Protein AF-A0A327VDC0-F1 (afdb_monomer_lite)

Structure (mmCIF, N/CA/C/O backbone):
data_AF-A0A327VDC0-F1
#
_entry.id   AF-A0A327VDC0-F1
#
loop_
_atom_site.group_PDB
_atom_site.id
_atom_site.type_symbol
_atom_site.label_atom_id
_atom_site.label_alt_id
_atom_site.label_comp_id
_atom_site.label_asym_id
_atom_site.label_entity_id
_atom_site.label_seq_id
_atom_site.pdbx_PDB_ins_code
_atom_site.Cartn_x
_atom_site.Cartn_y
_atom_site.Cartn_z
_atom_site.occupancy
_atom_site.B_iso_or_equiv
_atom_site.auth_seq_id
_atom_site.auth_comp_id
_atom_site.auth_asym_id
_atom_site.auth_atom_id
_atom_site.pdbx_PDB_model_num
ATOM 1 N N . MET A 1 1 ? -23.557 -13.363 -8.596 1.00 33.06 1 MET A N 1
ATOM 2 C CA . MET A 1 1 ? -24.206 -12.136 -9.116 1.00 33.06 1 MET A CA 1
ATOM 3 C C . MET A 1 1 ? -23.979 -10.890 -8.241 1.00 33.06 1 MET A C 1
ATOM 5 O O . MET A 1 1 ? -24.290 -9.812 -8.713 1.00 33.06 1 MET A O 1
ATOM 9 N N . GLY A 1 2 ? -23.389 -10.986 -7.032 1.00 36.28 2 GLY A N 1
ATOM 10 C CA . GLY A 1 2 ? -23.250 -9.846 -6.101 1.00 36.28 2 GLY A CA 1
ATOM 11 C C . GLY A 1 2 ? -21.934 -9.040 -6.108 1.00 36.28 2 GLY A C 1
ATOM 12 O O . GLY A 1 2 ? -21.876 -8.024 -5.423 1.00 36.28 2 GLY A O 1
ATOM 13 N N . SER A 1 3 ? -20.879 -9.432 -6.840 1.00 48.41 3 SER A N 1
ATOM 14 C CA . SER A 1 3 ? -19.576 -8.734 -6.743 1.00 48.41 3 SER A CA 1
ATOM 15 C C . SER A 1 3 ? -19.471 -7.483 -7.623 1.00 48.41 3 SER A C 1
ATOM 17 O O . SER A 1 3 ? -18.919 -6.477 -7.190 1.00 48.41 3 SER A O 1
ATOM 19 N N . VAL A 1 4 ? -20.044 -7.499 -8.831 1.00 40.84 4 VAL A N 1
ATOM 20 C CA . VAL A 1 4 ? -19.919 -6.387 -9.795 1.00 40.84 4 VAL A CA 1
ATOM 21 C C . VAL A 1 4 ? -20.728 -5.162 -9.360 1.00 40.84 4 VAL A C 1
ATOM 23 O O . VAL A 1 4 ? -20.249 -4.035 -9.454 1.00 40.84 4 VAL A O 1
ATOM 26 N N . GLU A 1 5 ? -21.935 -5.373 -8.836 1.00 41.47 5 GLU A N 1
ATOM 27 C CA . GLU A 1 5 ? -22.820 -4.293 -8.386 1.00 41.47 5 GLU A CA 1
ATOM 28 C C . GLU A 1 5 ? -22.311 -3.653 -7.083 1.00 41.47 5 GLU A C 1
ATOM 30 O O . GLU A 1 5 ? -22.231 -2.429 -6.976 1.00 41.47 5 GLU A O 1
ATOM 35 N N . SER A 1 6 ? -21.832 -4.476 -6.140 1.00 47.09 6 SER A N 1
ATOM 36 C CA . SER A 1 6 ? -21.161 -4.013 -4.917 1.00 47.09 6 SER A CA 1
ATOM 37 C C . SER A 1 6 ? -19.884 -3.221 -5.230 1.00 47.09 6 SER A C 1
ATOM 39 O O . SER A 1 6 ? -19.633 -2.177 -4.625 1.00 47.09 6 SER A O 1
ATOM 41 N N . TYR A 1 7 ? -19.114 -3.652 -6.237 1.00 45.38 7 TYR A N 1
ATOM 42 C CA . TYR A 1 7 ? -17.925 -2.944 -6.710 1.00 45.38 7 TYR A CA 1
ATOM 43 C C . TYR A 1 7 ? -18.251 -1.600 -7.380 1.00 45.38 7 TYR A C 1
ATOM 45 O O . TYR A 1 7 ? -17.607 -0.590 -7.100 1.00 45.38 7 TYR A O 1
ATOM 53 N N . ALA A 1 8 ? -19.278 -1.548 -8.231 1.00 47.06 8 ALA A N 1
ATOM 54 C CA . ALA A 1 8 ? -19.700 -0.312 -8.888 1.00 47.06 8 ALA A CA 1
ATOM 55 C C . ALA A 1 8 ? -20.189 0.737 -7.873 1.00 47.06 8 ALA A C 1
ATOM 57 O O . ALA A 1 8 ? -19.797 1.903 -7.950 1.00 47.06 8 ALA A O 1
ATOM 58 N N . ILE A 1 9 ? -20.973 0.314 -6.873 1.00 53.66 9 ILE A N 1
ATOM 59 C CA . ILE A 1 9 ? -21.380 1.163 -5.742 1.00 53.66 9 ILE A CA 1
ATOM 60 C C . ILE A 1 9 ? -20.146 1.604 -4.953 1.00 53.66 9 ILE A C 1
ATOM 62 O O . ILE A 1 9 ? -20.007 2.778 -4.606 1.00 53.66 9 ILE A O 1
ATOM 66 N N . ALA A 1 10 ? -19.212 0.682 -4.713 1.00 52.28 10 ALA A N 1
ATOM 67 C CA . ALA A 1 10 ? -17.989 0.968 -3.990 1.00 52.28 10 ALA A CA 1
ATOM 68 C C . ALA A 1 10 ? -17.114 2.030 -4.662 1.00 52.28 10 ALA A C 1
ATOM 70 O O . ALA A 1 10 ? -16.568 2.891 -3.971 1.00 52.28 10 ALA A O 1
ATOM 71 N N . LEU A 1 11 ? -17.007 1.965 -5.986 1.00 55.12 11 LEU A N 1
ATOM 72 C CA . LEU A 1 11 ? -16.250 2.882 -6.824 1.00 55.12 11 LEU A CA 1
ATOM 73 C C . LEU A 1 11 ? -16.927 4.257 -6.922 1.00 55.12 11 LEU A C 1
ATOM 75 O O . LEU A 1 11 ? -16.256 5.287 -6.830 1.00 55.12 11 LEU A O 1
ATOM 79 N N . ALA A 1 12 ? -18.255 4.286 -7.075 1.00 57.03 12 ALA A N 1
ATOM 80 C CA . ALA A 1 12 ? -19.034 5.522 -7.105 1.00 57.03 12 ALA A CA 1
ATOM 81 C C . ALA A 1 12 ? -18.938 6.280 -5.770 1.00 57.03 12 ALA A C 1
ATOM 83 O O . ALA A 1 12 ? -18.672 7.483 -5.755 1.00 57.03 12 ALA A O 1
ATOM 84 N N . GLU A 1 13 ? -19.070 5.568 -4.651 1.00 57.00 13 GLU A N 1
ATOM 85 C CA . GLU A 1 13 ? -18.922 6.142 -3.314 1.00 57.00 13 GLU A CA 1
ATOM 86 C C . GLU A 1 13 ? -17.471 6.520 -3.003 1.00 57.00 13 GLU A C 1
ATOM 88 O O . GLU A 1 13 ? -17.241 7.566 -2.415 1.00 57.00 13 GLU A O 1
ATOM 93 N N . PHE A 1 14 ? -16.469 5.760 -3.456 1.00 59.25 14 PHE A N 1
ATOM 94 C CA . PHE A 1 14 ? -15.061 6.155 -3.324 1.00 59.25 14 PHE A CA 1
ATOM 95 C C . PHE A 1 14 ? -14.779 7.503 -4.001 1.00 59.25 14 PHE A C 1
ATOM 97 O O . PHE A 1 14 ? -14.221 8.411 -3.384 1.00 59.25 14 PHE A O 1
ATOM 104 N N . ARG A 1 15 ? -15.251 7.678 -5.243 1.00 61.34 15 ARG A N 1
ATOM 105 C CA . ARG A 1 15 ? -15.125 8.946 -5.979 1.00 61.34 15 ARG A CA 1
ATOM 106 C C . ARG A 1 15 ? -15.897 10.094 -5.332 1.00 61.34 15 ARG A C 1
ATOM 108 O O . ARG A 1 15 ? -15.548 11.248 -5.558 1.00 61.34 15 ARG A O 1
ATOM 115 N N . ARG A 1 16 ? -16.942 9.798 -4.558 1.00 56.59 16 ARG A N 1
ATOM 116 C CA . ARG A 1 16 ? -17.720 10.791 -3.813 1.00 56.59 16 ARG A CA 1
ATOM 117 C C . ARG A 1 16 ? -17.033 11.161 -2.499 1.00 56.59 16 ARG A C 1
ATOM 119 O O . ARG A 1 16 ? -16.804 12.333 -2.249 1.00 56.59 16 ARG A O 1
ATOM 126 N N . VAL A 1 17 ? -16.678 10.172 -1.688 1.00 51.09 17 VAL A N 1
ATOM 127 C CA . VAL A 1 17 ? -16.135 10.336 -0.336 1.00 51.09 17 VAL A CA 1
ATOM 128 C C . VAL A 1 17 ? -14.741 10.954 -0.366 1.00 51.09 17 VAL A C 1
ATOM 130 O O . VAL A 1 17 ? -14.503 11.918 0.350 1.00 51.09 17 VAL A O 1
ATOM 133 N N . VAL A 1 18 ? -13.843 10.480 -1.236 1.00 53.19 18 VAL A N 1
ATOM 134 C CA . VAL A 1 18 ? -12.470 11.010 -1.254 1.00 53.19 18 VAL A CA 1
ATOM 135 C C . VAL A 1 18 ? -12.392 12.396 -1.910 1.00 53.19 18 VAL A C 1
ATOM 137 O O . VAL A 1 18 ? -11.529 13.187 -1.559 1.00 53.19 18 VAL A O 1
ATOM 140 N N . ARG A 1 19 ? -13.328 12.741 -2.807 1.00 47.09 19 ARG A N 1
ATOM 141 C CA . ARG A 1 19 ? -13.336 14.030 -3.526 1.00 47.09 19 ARG A CA 1
ATOM 142 C C . ARG A 1 19 ? -14.011 15.178 -2.763 1.00 47.09 19 ARG A C 1
ATOM 144 O O . ARG A 1 19 ? -13.802 16.332 -3.124 1.00 47.09 19 ARG A O 1
ATOM 151 N N . LEU A 1 20 ? -14.842 14.890 -1.757 1.00 40.12 20 LEU A N 1
ATOM 152 C CA . LEU A 1 20 ? -15.647 15.903 -1.053 1.00 40.12 20 LEU A CA 1
ATOM 153 C C . LEU A 1 20 ? -14.886 16.694 0.021 1.00 40.12 20 LEU A C 1
ATOM 155 O O . LEU A 1 20 ? -15.432 17.660 0.551 1.00 40.12 20 LEU A O 1
ATOM 159 N N . ASP A 1 21 ? -13.640 16.339 0.323 1.00 43.03 21 ASP A N 1
ATOM 160 C CA . ASP A 1 21 ? -12.860 17.032 1.343 1.00 43.03 21 ASP A CA 1
ATOM 161 C C . ASP A 1 21 ? -12.052 18.191 0.737 1.00 43.03 21 ASP A C 1
ATOM 163 O O . ASP A 1 21 ? -10.862 18.099 0.426 1.00 43.03 21 ASP A O 1
ATOM 167 N N . SER A 1 22 ? -12.771 19.279 0.458 1.00 41.22 22 SER A N 1
ATOM 168 C CA . SER A 1 22 ? -12.257 20.523 -0.111 1.00 41.22 22 SER A CA 1
ATOM 169 C C . SER A 1 22 ? -12.302 21.657 0.917 1.00 41.22 22 SER A C 1
ATOM 171 O O . SER A 1 22 ? -13.002 22.655 0.719 1.00 41.22 22 SER A O 1
ATOM 173 N N . ARG A 1 23 ? -11.571 21.527 2.028 1.00 34.16 23 ARG A N 1
ATOM 174 C CA . ARG A 1 23 ? -11.297 22.656 2.934 1.00 34.16 23 ARG A CA 1
ATOM 175 C C . ARG A 1 23 ? -9.809 22.781 3.256 1.00 34.16 23 ARG A C 1
ATOM 177 O O . ARG A 1 23 ? -9.374 22.556 4.374 1.00 34.16 23 ARG A O 1
ATOM 184 N N . ALA A 1 24 ? -9.051 23.254 2.270 1.00 30.78 24 ALA A N 1
ATOM 185 C CA . ALA A 1 24 ? -7.891 24.097 2.551 1.00 30.78 24 ALA A CA 1
ATOM 186 C C . ALA A 1 24 ? -8.382 25.548 2.759 1.00 30.78 24 ALA A C 1
ATOM 188 O O . ALA A 1 24 ? -9.328 25.956 2.074 1.00 30.78 24 ALA A O 1
ATOM 189 N N . PRO A 1 25 ? -7.796 26.349 3.670 1.00 29.42 25 PRO A N 1
ATOM 190 C CA . PRO A 1 25 ? -8.168 27.752 3.807 1.00 29.42 25 PRO A CA 1
ATOM 191 C C . PRO A 1 25 ? -7.857 28.500 2.506 1.00 29.42 25 PRO A C 1
ATOM 193 O O . PRO A 1 25 ? -6.732 28.500 2.007 1.00 29.42 25 PRO A O 1
ATOM 196 N N . ALA A 1 26 ? -8.898 29.116 1.950 1.00 29.45 26 ALA A N 1
ATOM 197 C CA . ALA A 1 26 ? -8.830 29.931 0.753 1.00 29.45 26 ALA A CA 1
ATOM 198 C C . ALA A 1 26 ? -7.992 31.193 0.997 1.00 29.45 26 ALA A C 1
ATOM 200 O O . ALA A 1 26 ? -8.290 31.988 1.887 1.00 29.45 26 ALA A O 1
ATOM 201 N N . ILE A 1 27 ? -7.013 31.427 0.130 1.00 31.14 27 ILE A N 1
ATOM 202 C CA . ILE A 1 27 ? -6.588 32.779 -0.233 1.00 31.14 27 ILE A CA 1
ATOM 203 C C . ILE A 1 27 ? -7.444 33.112 -1.472 1.00 31.14 27 ILE A C 1
ATOM 205 O O . ILE A 1 27 ? -7.273 32.481 -2.511 1.00 31.14 27 ILE A O 1
ATOM 209 N N . GLY A 1 28 ? -8.481 33.948 -1.309 1.00 25.92 28 GLY A N 1
ATOM 210 C CA . GLY A 1 28 ? -9.583 34.143 -2.282 1.00 25.92 28 GLY A CA 1
ATOM 211 C C . GLY A 1 28 ? -9.254 35.006 -3.519 1.00 25.92 28 GLY A C 1
ATOM 212 O O . GLY A 1 28 ? -8.078 35.252 -3.772 1.00 25.92 28 GLY A O 1
ATOM 213 N N . PRO A 1 29 ? -10.254 35.555 -4.255 1.00 31.59 29 PRO A N 1
ATOM 214 C CA . PRO A 1 29 ? -11.677 35.218 -4.316 1.00 31.59 29 PRO A CA 1
ATOM 215 C C . PRO A 1 29 ? -12.140 34.656 -5.689 1.00 31.59 29 PRO A C 1
ATOM 217 O O . PRO A 1 29 ? -11.410 34.590 -6.672 1.00 31.59 29 PRO A O 1
ATOM 220 N N . VAL A 1 30 ? -13.405 34.235 -5.681 1.00 38.78 30 VAL A N 1
ATOM 221 C CA . VAL A 1 30 ? -14.219 33.472 -6.648 1.00 38.78 30 VAL A CA 1
ATOM 222 C C . VAL A 1 30 ? -14.585 34.241 -7.928 1.00 38.78 30 VAL A C 1
ATOM 224 O O . VAL A 1 30 ? -14.940 35.404 -7.815 1.00 38.78 30 VAL A O 1
ATOM 227 N N . TYR A 1 31 ? -14.662 33.554 -9.084 1.00 26.69 31 TYR A N 1
ATOM 228 C CA . TYR A 1 31 ? -15.733 33.703 -10.101 1.00 26.69 31 TYR A CA 1
ATOM 229 C C . TYR A 1 31 ? -15.807 32.468 -11.033 1.00 26.69 31 TYR A C 1
ATOM 231 O O . TYR A 1 31 ? -14.796 32.089 -11.616 1.00 26.69 31 TYR A O 1
ATOM 239 N N . GLY A 1 32 ? -17.008 31.889 -11.229 1.00 25.67 32 GLY A N 1
ATOM 240 C CA . GLY A 1 32 ? -17.343 31.128 -12.453 1.00 25.67 32 GLY A CA 1
ATOM 241 C C . GLY A 1 32 ? -17.995 29.736 -12.331 1.00 25.67 32 GLY A C 1
ATOM 242 O O . GLY A 1 32 ? -17.323 28.739 -12.544 1.00 25.67 32 GLY A O 1
ATOM 243 N N . SER A 1 33 ? -19.323 29.718 -12.137 1.00 27.19 33 SER A N 1
ATOM 244 C CA . SER A 1 33 ? -20.343 28.780 -12.677 1.00 27.19 33 SER A CA 1
ATOM 245 C C . SER A 1 33 ? -20.333 27.256 -12.371 1.00 27.19 33 SER A C 1
ATOM 247 O O . SER A 1 33 ? -19.290 26.613 -12.315 1.00 27.19 33 SER A O 1
ATOM 249 N N . PRO A 1 34 ? -21.528 26.626 -12.232 1.00 29.88 34 PRO A N 1
ATOM 250 C CA . PRO A 1 34 ? -21.673 25.229 -11.823 1.00 29.88 34 PRO A CA 1
ATOM 251 C C . PRO A 1 34 ? -21.373 24.266 -12.983 1.00 29.88 34 PRO A C 1
ATOM 253 O O . PRO A 1 34 ? -22.142 24.139 -13.938 1.00 29.88 34 PRO A O 1
ATOM 256 N N . GLY A 1 35 ? -20.245 23.563 -12.893 1.00 24.67 35 GLY A N 1
ATOM 257 C CA . GLY A 1 35 ? -19.883 22.488 -13.812 1.00 24.67 35 GLY A CA 1
ATOM 258 C C . GLY A 1 35 ? -20.730 21.237 -13.576 1.00 24.67 35 GLY A C 1
ATOM 259 O O . GLY A 1 35 ? -20.673 20.622 -12.515 1.00 24.67 35 GLY A O 1
ATOM 260 N N . ARG A 1 36 ? -21.520 20.872 -14.589 1.00 24.34 36 ARG A N 1
ATOM 261 C CA . ARG A 1 36 ? -22.317 19.643 -14.700 1.00 24.34 36 ARG A CA 1
ATOM 262 C C . ARG A 1 36 ? -21.545 18.391 -14.261 1.00 24.34 36 ARG A C 1
ATOM 264 O O . ARG A 1 36 ? -20.432 18.142 -14.718 1.00 24.34 36 ARG A O 1
ATOM 271 N N . VAL A 1 37 ? -22.202 17.550 -13.461 1.00 24.50 37 VAL A N 1
ATOM 272 C CA . VAL A 1 37 ? -21.778 16.172 -13.183 1.00 24.50 37 VAL A CA 1
ATOM 273 C C . VAL A 1 37 ? -22.015 15.336 -14.441 1.00 24.50 37 VAL A C 1
ATOM 275 O O . VAL A 1 37 ? -23.106 14.822 -14.670 1.00 24.50 37 VAL A O 1
ATOM 278 N N . THR A 1 38 ? -20.994 15.218 -15.287 1.00 24.19 38 THR A N 1
ATOM 279 C CA . THR A 1 38 ? -20.978 14.218 -16.357 1.00 24.19 38 THR A CA 1
ATOM 280 C C . THR A 1 38 ? -20.612 12.876 -15.733 1.00 24.19 38 THR A C 1
ATOM 282 O O . THR A 1 38 ? -19.449 12.618 -15.420 1.00 24.19 38 THR A O 1
ATOM 285 N N . ILE A 1 39 ? -21.612 12.016 -15.529 1.00 26.59 39 ILE A N 1
ATOM 286 C CA . ILE A 1 39 ? -21.389 10.601 -15.230 1.00 26.59 39 ILE A CA 1
ATOM 287 C C . ILE A 1 39 ? -20.830 9.975 -16.510 1.00 26.59 39 ILE A C 1
ATOM 289 O O . ILE A 1 39 ? -21.575 9.652 -17.433 1.00 26.59 39 ILE A O 1
ATOM 293 N N . LEU A 1 40 ? -19.505 9.838 -16.589 1.00 28.17 40 LEU A N 1
ATOM 294 C CA . LEU A 1 40 ? -18.872 8.991 -17.594 1.00 28.17 40 LEU A CA 1
ATOM 295 C C . LEU A 1 40 ? -19.142 7.533 -17.217 1.00 28.17 40 LEU A C 1
ATOM 297 O O . LEU A 1 40 ? -18.392 6.899 -16.475 1.00 28.17 40 LEU A O 1
ATOM 301 N N . CYS A 1 41 ? -20.269 7.034 -17.717 1.00 29.86 41 CYS A N 1
ATOM 302 C CA . CYS A 1 41 ? -20.495 5.619 -17.935 1.00 29.86 41 CYS A CA 1
ATOM 303 C C . CYS A 1 41 ? -19.449 5.123 -18.944 1.00 29.86 41 CYS A C 1
ATOM 305 O O . CYS A 1 41 ? -19.319 5.697 -20.024 1.00 29.86 41 CYS A O 1
ATOM 307 N N . GLY A 1 42 ? -18.720 4.062 -18.590 1.00 29.39 42 GLY A N 1
ATOM 308 C CA . GLY A 1 42 ? -17.917 3.292 -19.540 1.00 29.39 42 GLY A CA 1
ATOM 309 C C . GLY A 1 42 ? -16.404 3.368 -19.358 1.00 29.39 42 GLY A C 1
ATOM 310 O O . GLY A 1 42 ? -15.724 3.876 -20.234 1.00 29.39 42 GLY A O 1
ATOM 311 N N . VAL A 1 43 ? -15.882 2.792 -18.270 1.00 31.12 43 VAL A N 1
ATOM 312 C CA . VAL A 1 43 ? -14.761 1.833 -18.326 1.00 31.12 43 VAL A CA 1
ATOM 313 C C . VAL A 1 43 ? -14.968 0.882 -17.147 1.00 31.12 43 VAL A C 1
ATOM 315 O O . VAL A 1 43 ? -14.637 1.210 -16.011 1.00 31.12 43 VAL A O 1
ATOM 318 N N . THR A 1 44 ? -15.564 -0.285 -17.386 1.00 34.59 44 THR A N 1
ATOM 319 C CA . THR A 1 44 ? -15.478 -1.412 -16.449 1.00 34.59 44 THR A CA 1
ATOM 320 C C . THR A 1 44 ? -14.055 -1.950 -16.528 1.00 34.59 44 THR A C 1
ATOM 322 O O . THR A 1 44 ? -13.780 -2.916 -17.237 1.00 34.59 44 THR A O 1
ATOM 325 N N . GLY A 1 45 ? -13.123 -1.270 -15.864 1.00 37.25 45 GLY A N 1
ATOM 326 C CA . GLY A 1 45 ? -11.828 -1.849 -15.560 1.00 37.25 45 GLY A CA 1
ATOM 327 C C . GLY A 1 45 ? -12.088 -2.942 -14.542 1.00 37.25 45 GLY A C 1
ATOM 328 O O . GLY A 1 45 ? -12.195 -2.662 -13.355 1.00 37.25 45 GLY A O 1
ATOM 329 N N . SER A 1 46 ? -12.282 -4.179 -15.000 1.00 41.56 46 SER A N 1
ATOM 330 C CA . SER A 1 46 ? -12.140 -5.314 -14.097 1.00 41.56 46 SER A CA 1
ATOM 331 C C . SER A 1 46 ? -10.751 -5.177 -13.497 1.00 41.56 46 SER A C 1
ATOM 333 O O . SER A 1 46 ? -9.763 -5.256 -14.229 1.00 41.56 46 SER A O 1
ATOM 335 N N . ILE A 1 47 ? -10.672 -4.929 -12.192 1.00 53.12 47 ILE A N 1
ATOM 336 C CA . ILE A 1 47 ? -9.433 -5.134 -11.459 1.00 53.12 47 ILE A CA 1
ATOM 337 C C . ILE A 1 47 ? -8.934 -6.523 -11.859 1.00 53.12 47 ILE A C 1
ATOM 339 O O . ILE A 1 47 ? -9.679 -7.505 -11.787 1.00 53.12 47 ILE A O 1
ATOM 343 N N . ALA A 1 48 ? -7.706 -6.596 -12.357 1.00 62.78 48 ALA A N 1
ATOM 344 C CA . ALA A 1 48 ? -7.087 -7.880 -12.602 1.00 62.78 48 ALA A CA 1
ATOM 345 C C . ALA A 1 48 ? -7.004 -8.634 -11.268 1.00 62.78 48 ALA A C 1
ATOM 347 O O . ALA A 1 48 ? -6.577 -8.042 -10.269 1.00 62.78 48 ALA A O 1
ATOM 348 N N . PRO A 1 49 ? -7.410 -9.913 -11.216 1.00 79.00 49 PRO A N 1
ATOM 349 C CA . PRO A 1 49 ? -7.293 -10.701 -10.000 1.00 79.00 49 PRO A CA 1
ATOM 350 C C . PRO A 1 49 ? -5.864 -10.629 -9.456 1.00 79.00 49 PRO A C 1
ATOM 352 O O . PRO A 1 49 ? -4.904 -10.671 -10.225 1.00 79.00 49 PRO A O 1
ATOM 355 N N . LEU A 1 50 ? -5.694 -10.573 -8.134 1.00 87.69 50 LEU A N 1
ATOM 356 C CA . LEU A 1 50 ? -4.361 -10.489 -7.523 1.00 87.69 50 LEU A CA 1
ATOM 357 C C . LEU A 1 50 ? -3.453 -11.659 -7.943 1.00 87.69 50 LEU A C 1
ATOM 359 O O . LEU A 1 50 ? -2.241 -11.497 -8.069 1.00 87.69 50 LEU A O 1
ATOM 363 N N . ALA A 1 51 ? -4.049 -12.819 -8.236 1.00 88.06 51 ALA A N 1
ATOM 364 C CA . ALA A 1 51 ? -3.381 -13.956 -8.862 1.00 88.06 51 ALA A CA 1
ATOM 365 C C . ALA A 1 51 ? -2.689 -13.593 -10.190 1.00 88.06 51 ALA A C 1
ATOM 367 O O . ALA A 1 51 ? -1.539 -13.972 -10.391 1.00 88.06 51 ALA A O 1
ATOM 368 N N . GLN A 1 52 ? -3.329 -12.805 -11.058 1.00 89.06 52 GLN A N 1
ATOM 369 C CA . GLN A 1 52 ? -2.717 -12.338 -12.303 1.00 89.06 52 GLN A CA 1
ATOM 370 C C . GLN A 1 52 ? -1.529 -11.415 -12.022 1.00 89.06 52 GLN A C 1
ATOM 372 O O . GLN A 1 52 ? -0.471 -11.593 -12.621 1.00 89.06 52 GLN A O 1
ATOM 377 N N . CYS A 1 53 ? -1.659 -10.497 -11.059 1.00 91.69 53 CYS A N 1
ATOM 378 C CA . CYS A 1 53 ? -0.544 -9.653 -10.627 1.00 91.69 53 CYS A CA 1
ATOM 379 C C . CYS A 1 53 ? 0.656 -10.492 -10.159 1.00 91.69 53 CYS A C 1
ATOM 381 O O . CYS A 1 53 ? 1.800 -10.173 -10.480 1.00 91.69 53 CYS A O 1
ATOM 383 N N . ARG A 1 54 ? 0.403 -11.588 -9.429 1.00 92.69 54 ARG A N 1
ATOM 384 C CA . ARG A 1 54 ? 1.444 -12.532 -8.986 1.00 92.69 54 ARG A CA 1
ATOM 385 C C . ARG A 1 54 ? 2.102 -13.244 -10.159 1.00 92.69 54 ARG A C 1
ATOM 387 O O . ARG A 1 54 ? 3.327 -13.319 -10.187 1.00 92.69 54 ARG A O 1
ATOM 394 N N . THR A 1 55 ? 1.325 -13.707 -11.135 1.00 92.31 55 THR A N 1
ATOM 395 C CA . THR A 1 55 ? 1.867 -14.322 -12.354 1.00 92.31 55 THR A CA 1
ATOM 396 C C . THR A 1 55 ? 2.734 -13.338 -13.140 1.00 92.31 55 THR A C 1
ATOM 398 O O . THR A 1 55 ? 3.852 -13.682 -13.509 1.00 92.31 55 THR A O 1
ATOM 401 N N . SER A 1 56 ? 2.263 -12.106 -13.354 1.00 92.19 56 SER A N 1
ATOM 402 C CA . SER A 1 56 ? 2.993 -11.074 -14.102 1.00 92.19 56 SER A CA 1
ATOM 403 C C . SER A 1 56 ? 4.260 -10.595 -13.393 1.00 92.19 56 SER A C 1
ATOM 405 O O . SER A 1 56 ? 5.247 -10.269 -14.050 1.00 92.19 56 SER A O 1
ATOM 407 N N . LEU A 1 57 ? 4.241 -10.523 -12.062 1.00 92.88 57 LEU A N 1
ATOM 408 C CA . LEU A 1 57 ? 5.398 -10.122 -11.267 1.00 92.88 57 LEU A CA 1
ATOM 409 C C . LEU A 1 57 ? 6.423 -11.258 -11.107 1.00 92.88 57 LEU A C 1
ATOM 411 O O . LEU A 1 57 ? 7.622 -10.993 -11.044 1.00 92.88 57 LEU A O 1
ATOM 415 N N . GLY A 1 58 ? 5.957 -12.506 -11.035 1.00 93.19 58 GLY A N 1
ATOM 416 C CA . GLY A 1 58 ? 6.773 -13.692 -10.783 1.00 93.19 58 GLY A CA 1
ATOM 417 C C . GLY A 1 58 ? 6.990 -14.000 -9.295 1.00 93.19 58 GLY A C 1
ATOM 418 O O . GLY A 1 58 ? 6.646 -13.220 -8.396 1.00 93.19 58 GLY A O 1
ATOM 419 N N . HIS A 1 59 ? 7.577 -15.171 -9.035 1.00 91.00 59 HIS A N 1
ATOM 420 C CA . HIS A 1 59 ? 7.889 -15.641 -7.684 1.00 91.00 59 HIS A CA 1
ATOM 421 C C . HIS A 1 59 ? 9.153 -14.965 -7.122 1.00 91.00 59 HIS A C 1
ATOM 423 O O . HIS A 1 59 ? 10.115 -14.775 -7.867 1.00 91.00 59 HIS A O 1
ATOM 429 N N . PRO A 1 60 ? 9.180 -14.606 -5.825 1.00 91.81 60 PRO A N 1
ATOM 430 C CA . PRO A 1 60 ? 10.402 -14.174 -5.152 1.00 91.81 60 PRO A CA 1
ATOM 431 C C . PRO A 1 60 ? 11.392 -15.350 -4.959 1.00 91.81 60 PRO A C 1
ATOM 433 O O . PRO A 1 60 ? 10.940 -16.483 -4.784 1.00 91.81 60 PRO A O 1
ATOM 436 N N . PRO A 1 61 ? 12.719 -15.106 -4.946 1.00 93.88 61 PRO A N 1
ATOM 437 C CA . PRO A 1 61 ? 13.370 -13.827 -5.223 1.00 93.88 61 PRO A CA 1
ATOM 438 C C . PRO A 1 61 ? 13.316 -13.479 -6.718 1.00 93.88 61 PRO A C 1
ATOM 440 O O . PRO A 1 61 ? 13.614 -14.295 -7.588 1.00 93.88 61 PRO A O 1
ATOM 443 N N . ARG A 1 62 ? 12.939 -12.235 -7.022 1.00 93.81 62 ARG A N 1
ATOM 444 C CA . ARG A 1 62 ? 12.817 -11.733 -8.394 1.00 93.81 62 ARG A CA 1
ATOM 445 C C . ARG A 1 62 ? 14.085 -11.023 -8.832 1.00 93.81 62 ARG A C 1
ATOM 447 O O . ARG A 1 62 ? 14.695 -10.268 -8.075 1.00 93.81 62 ARG A O 1
ATOM 454 N N . HIS A 1 63 ? 14.427 -11.196 -10.101 1.00 91.25 63 HIS A N 1
ATOM 455 C CA . HIS A 1 63 ? 15.538 -10.503 -10.733 1.00 91.25 63 HIS A CA 1
ATOM 456 C C . HIS A 1 63 ? 15.004 -9.538 -11.785 1.00 91.25 63 HIS A C 1
ATOM 458 O O . HIS A 1 63 ? 14.202 -9.906 -12.638 1.00 91.25 63 HIS A O 1
ATOM 464 N N . PHE A 1 64 ? 15.471 -8.295 -11.726 1.00 90.50 64 PHE A N 1
ATOM 465 C CA . PHE A 1 64 ? 15.152 -7.266 -12.708 1.00 90.50 64 PHE A CA 1
ATOM 466 C C . PHE A 1 64 ? 16.423 -6.873 -13.439 1.00 90.50 64 PHE A C 1
ATOM 468 O O . PHE A 1 64 ? 17.504 -6.855 -12.840 1.00 90.50 64 PHE A O 1
ATOM 475 N N . SER A 1 65 ? 16.289 -6.543 -14.722 1.00 87.56 65 SER A N 1
ATOM 476 C CA . SER A 1 65 ? 17.412 -6.023 -15.492 1.00 87.56 65 SER A CA 1
ATOM 477 C C . SER A 1 65 ? 17.960 -4.749 -14.839 1.00 87.56 65 SER A C 1
ATOM 479 O O . SER A 1 65 ? 17.243 -4.023 -14.141 1.00 87.56 65 SER A O 1
ATOM 481 N N . TRP A 1 66 ? 19.238 -4.446 -15.078 1.00 82.69 66 TRP A N 1
ATOM 482 C CA . TRP A 1 66 ? 19.824 -3.183 -14.624 1.00 82.69 66 TRP A CA 1
ATOM 483 C C . TRP A 1 66 ? 18.992 -1.994 -15.127 1.00 82.69 66 TRP A C 1
ATOM 485 O O . TRP A 1 66 ? 18.640 -1.111 -14.352 1.00 82.69 66 TRP A O 1
ATOM 495 N N . PHE A 1 67 ? 18.559 -2.025 -16.392 1.00 83.69 67 PHE A N 1
ATOM 496 C CA . PHE A 1 67 ? 17.716 -0.971 -16.950 1.00 83.69 67 PHE A CA 1
ATOM 497 C C .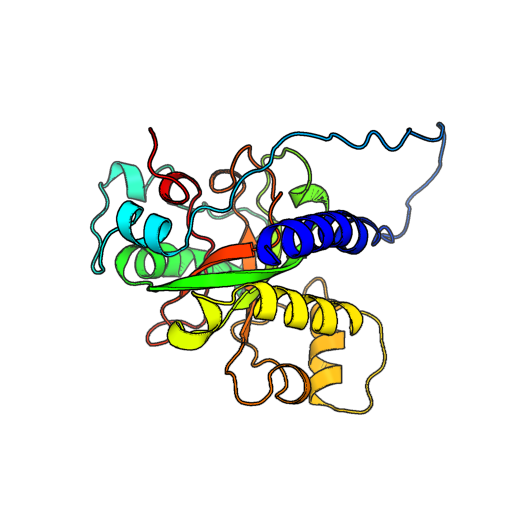 PHE A 1 67 ? 16.400 -0.810 -16.183 1.00 83.69 67 PHE A C 1
ATOM 499 O O . PHE A 1 67 ? 16.041 0.310 -15.832 1.00 83.69 67 PHE A O 1
ATOM 506 N N . ASP A 1 68 ? 15.703 -1.899 -15.851 1.00 85.19 68 ASP A N 1
ATOM 507 C CA . ASP A 1 68 ? 14.464 -1.843 -15.065 1.00 85.19 68 ASP A CA 1
ATOM 508 C C . ASP A 1 68 ? 14.668 -1.193 -13.695 1.00 85.19 68 ASP A C 1
ATOM 510 O O . ASP A 1 68 ? 13.878 -0.330 -13.301 1.00 85.19 68 ASP A O 1
ATOM 514 N N . ARG A 1 69 ? 15.749 -1.570 -12.999 1.00 78.25 69 ARG A N 1
ATOM 515 C CA . ARG A 1 69 ? 16.098 -1.064 -11.661 1.00 78.25 69 ARG A CA 1
ATOM 516 C C . ARG A 1 69 ? 16.420 0.427 -11.641 1.00 78.25 69 ARG A C 1
ATOM 518 O O . ARG A 1 69 ? 16.215 1.079 -10.624 1.00 78.25 69 ARG A O 1
ATOM 525 N N . PHE A 1 70 ? 16.917 0.981 -12.743 1.00 80.00 70 PHE A N 1
ATOM 526 C CA . PHE A 1 70 ? 17.279 2.399 -12.826 1.00 80.00 70 PHE A CA 1
ATOM 527 C C . PHE A 1 70 ? 16.274 3.255 -13.611 1.00 80.00 70 PHE A C 1
ATOM 529 O O . PHE A 1 70 ? 16.435 4.473 -13.654 1.00 80.00 70 PHE A O 1
ATOM 536 N N . SER A 1 71 ? 15.224 2.661 -14.190 1.00 86.12 71 SER A N 1
ATOM 537 C CA . SER A 1 71 ? 14.239 3.374 -15.016 1.00 86.12 71 SER A CA 1
ATOM 538 C C . SER A 1 71 ? 12.837 3.392 -14.396 1.00 86.12 71 SER A C 1
ATOM 540 O O . SER A 1 71 ? 12.550 4.173 -13.487 1.00 86.12 71 SER A O 1
ATOM 542 N N . TYR A 1 72 ? 11.931 2.570 -14.919 1.00 89.44 72 TYR A N 1
ATOM 543 C CA . TYR A 1 72 ? 10.515 2.595 -14.603 1.00 89.44 72 TYR A CA 1
ATOM 544 C C . TYR A 1 72 ? 10.230 2.129 -13.176 1.00 89.44 72 TYR A C 1
ATOM 546 O O . TYR A 1 72 ? 9.413 2.757 -12.507 1.00 89.44 72 TYR A O 1
ATOM 554 N N . LEU A 1 73 ? 10.880 1.058 -12.701 1.00 91.38 73 LEU A N 1
ATOM 555 C CA . LEU A 1 73 ? 10.576 0.477 -11.386 1.00 91.38 73 LEU A CA 1
ATOM 556 C C . LEU A 1 73 ? 10.956 1.389 -10.228 1.00 91.38 73 LEU A C 1
ATOM 558 O O . LEU A 1 73 ? 10.315 1.338 -9.183 1.00 91.38 73 LEU A O 1
ATOM 562 N N . ARG A 1 74 ? 11.963 2.238 -10.427 1.00 89.62 74 ARG A N 1
ATOM 563 C CA . ARG A 1 74 ? 12.474 3.097 -9.374 1.00 89.62 74 ARG A CA 1
ATOM 564 C C . ARG A 1 74 ? 11.582 4.312 -9.169 1.00 89.62 74 ARG A C 1
ATOM 566 O O . ARG A 1 74 ? 11.372 5.116 -10.085 1.00 89.62 74 ARG A O 1
ATOM 573 N N . ILE A 1 75 ? 11.121 4.484 -7.938 1.00 90.19 75 ILE A N 1
ATOM 574 C CA . ILE A 1 75 ? 10.553 5.742 -7.466 1.00 90.19 75 ILE A CA 1
ATOM 575 C C . ILE A 1 75 ? 11.739 6.673 -7.168 1.00 90.19 75 ILE A C 1
ATOM 577 O O . ILE A 1 75 ? 12.592 6.337 -6.335 1.00 90.19 75 ILE A O 1
ATOM 581 N N . PRO A 1 76 ? 11.874 7.807 -7.879 1.00 84.06 76 PRO A N 1
ATOM 582 C CA . PRO A 1 76 ? 12.967 8.734 -7.632 1.00 84.06 76 PRO A CA 1
ATOM 583 C C . PRO A 1 76 ? 12.767 9.431 -6.286 1.00 84.06 76 PRO A C 1
ATOM 585 O O . PRO A 1 76 ? 11.640 9.641 -5.840 1.00 84.06 76 PRO A O 1
ATOM 588 N N . ARG A 1 77 ? 13.866 9.879 -5.674 1.00 78.69 77 ARG A N 1
ATOM 589 C CA . ARG A 1 77 ? 13.784 10.825 -4.559 1.00 78.69 77 ARG A CA 1
ATOM 590 C C . ARG A 1 77 ? 13.177 12.132 -5.064 1.00 78.69 77 ARG A C 1
ATOM 592 O O . ARG A 1 77 ? 13.798 12.857 -5.836 1.00 78.69 77 ARG A O 1
ATOM 599 N N . SER A 1 78 ? 11.945 12.412 -4.656 1.00 67.44 78 SER A N 1
ATOM 600 C CA . SER A 1 78 ? 11.293 13.697 -4.878 1.00 67.44 78 SER A CA 1
ATOM 601 C C . SER A 1 78 ? 11.701 14.686 -3.792 1.00 67.44 78 SER A C 1
ATOM 603 O O . SER A 1 78 ? 11.758 14.318 -2.624 1.00 67.44 78 SER A O 1
ATOM 605 N N . GLY A 1 79 ? 11.902 15.956 -4.151 1.00 61.59 79 GLY A N 1
ATOM 606 C CA . GLY A 1 79 ? 12.340 16.995 -3.206 1.00 61.59 79 GLY A CA 1
ATOM 607 C C . GLY A 1 79 ? 11.390 17.283 -2.031 1.00 61.59 79 GLY A C 1
ATOM 608 O O . GLY A 1 79 ? 11.791 17.984 -1.115 1.00 61.59 79 GLY A O 1
ATOM 609 N N . TRP A 1 80 ? 10.158 16.752 -2.038 1.00 65.19 80 TRP A N 1
ATOM 610 C CA . TRP A 1 80 ? 9.193 16.878 -0.934 1.00 65.19 80 TRP A CA 1
ATOM 611 C C . TRP A 1 80 ? 9.245 15.727 0.082 1.00 65.19 80 TRP A C 1
ATOM 613 O O . TRP A 1 80 ? 8.660 15.854 1.152 1.00 65.19 80 TRP A O 1
ATOM 623 N N . ALA A 1 81 ? 9.917 14.614 -0.234 1.00 60.00 81 ALA A N 1
ATOM 624 C CA . ALA A 1 81 ? 10.179 13.550 0.732 1.00 60.00 81 ALA A CA 1
ATOM 625 C C . ALA A 1 81 ? 11.400 13.987 1.551 1.00 60.00 81 ALA A C 1
ATOM 627 O O . ALA A 1 81 ? 12.544 13.695 1.195 1.00 60.00 81 ALA A O 1
ATOM 628 N N . TRP A 1 82 ? 11.146 14.819 2.560 1.0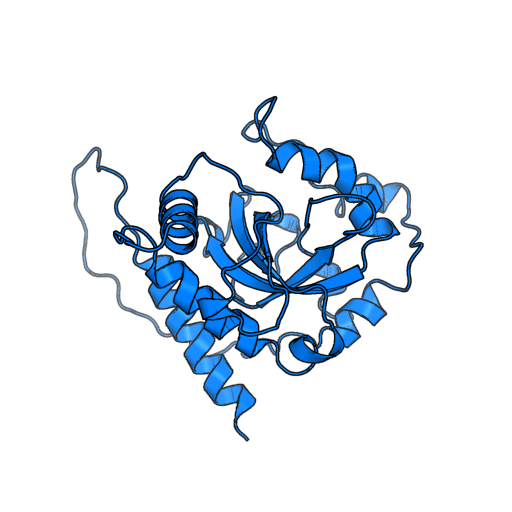0 55.53 82 TRP A N 1
ATOM 629 C CA . TRP A 1 82 ? 12.171 15.474 3.367 1.00 55.53 82 TRP A CA 1
ATOM 630 C C . TRP A 1 82 ? 13.096 14.465 4.059 1.00 55.53 82 TRP A C 1
ATOM 632 O O . TRP A 1 82 ? 12.721 13.322 4.329 1.00 55.53 82 TRP A O 1
ATOM 642 N N . LEU A 1 83 ? 14.311 14.912 4.389 1.00 53.81 83 LEU A N 1
ATOM 643 C CA . LEU A 1 83 ? 15.215 14.185 5.281 1.00 53.81 83 LEU A CA 1
ATOM 644 C C . LEU A 1 83 ? 14.482 13.916 6.611 1.00 53.81 83 LEU A C 1
ATOM 646 O O . LEU A 1 83 ? 14.133 14.859 7.314 1.00 53.81 83 LEU A O 1
ATOM 650 N N . GLY A 1 84 ? 14.232 12.645 6.934 1.00 63.72 84 GLY A N 1
ATOM 651 C CA . GLY A 1 84 ? 13.540 12.232 8.162 1.00 63.72 84 GLY A CA 1
ATOM 652 C C . GLY A 1 84 ? 12.050 11.891 8.017 1.00 63.72 84 GLY A C 1
ATOM 653 O O . GLY A 1 84 ? 11.472 11.406 8.984 1.00 63.72 84 GLY A O 1
ATOM 654 N N . ASP A 1 85 ? 11.430 12.074 6.842 1.00 80.25 85 ASP A N 1
ATOM 655 C CA . ASP A 1 85 ? 10.062 11.589 6.587 1.00 80.25 85 ASP A CA 1
ATOM 656 C C . ASP A 1 85 ? 10.064 10.045 6.482 1.00 80.25 85 ASP A C 1
ATOM 658 O O . ASP A 1 85 ? 10.818 9.502 5.663 1.00 80.25 85 ASP A O 1
ATOM 662 N N . PRO A 1 86 ? 9.231 9.312 7.254 1.00 84.56 86 PRO A N 1
ATOM 663 C CA . PRO A 1 86 ? 9.101 7.858 7.139 1.00 84.56 86 PRO A CA 1
ATOM 664 C C . PRO A 1 86 ? 8.831 7.355 5.713 1.00 84.56 86 PRO A C 1
ATOM 666 O O . PRO A 1 86 ? 9.295 6.274 5.354 1.00 84.56 86 PRO A O 1
ATOM 669 N N . LEU A 1 87 ? 8.159 8.136 4.856 1.00 86.94 87 LEU A N 1
ATOM 670 C CA . LEU A 1 87 ? 7.956 7.794 3.441 1.00 86.94 87 LEU A CA 1
ATOM 671 C C . LEU A 1 87 ? 9.276 7.659 2.671 1.00 86.94 87 LEU A C 1
ATOM 673 O O . LEU A 1 87 ? 9.359 6.890 1.714 1.00 86.94 87 LEU A O 1
ATOM 677 N N . GLY A 1 88 ? 10.326 8.368 3.092 1.00 87.94 88 GLY A N 1
ATOM 678 C CA . GLY A 1 88 ? 11.661 8.258 2.512 1.00 87.94 88 GLY A CA 1
ATOM 679 C C . GLY A 1 88 ? 12.257 6.856 2.646 1.00 87.94 88 GLY A C 1
ATOM 680 O O . GLY A 1 88 ? 12.971 6.423 1.741 1.00 87.94 88 GLY A O 1
ATOM 681 N N . GLN A 1 89 ? 11.904 6.112 3.703 1.00 90.62 89 GLN A N 1
ATOM 682 C CA . GLN A 1 89 ? 12.366 4.733 3.899 1.00 90.62 89 GLN A CA 1
ATOM 683 C C . GLN A 1 89 ? 11.809 3.787 2.830 1.00 90.62 89 GLN A C 1
ATOM 685 O O . GLN A 1 89 ? 12.497 2.846 2.440 1.00 90.62 89 GLN A O 1
ATOM 690 N N . ILE A 1 90 ? 10.619 4.062 2.273 1.00 92.56 90 ILE A N 1
ATOM 691 C CA . ILE A 1 90 ? 10.066 3.297 1.139 1.00 92.56 90 ILE A CA 1
ATOM 692 C C . ILE A 1 90 ? 11.042 3.337 -0.041 1.00 92.56 90 ILE A C 1
ATOM 694 O O . ILE A 1 90 ? 11.261 2.323 -0.696 1.00 92.56 90 ILE A O 1
ATOM 698 N N . LEU A 1 91 ? 11.679 4.485 -0.288 1.00 91.75 91 LEU A N 1
ATOM 699 C CA . LEU A 1 91 ? 12.635 4.645 -1.384 1.00 91.75 91 LEU A CA 1
ATOM 700 C C . LEU A 1 91 ? 13.939 3.874 -1.152 1.00 91.75 91 LEU A C 1
ATOM 702 O O . LEU A 1 91 ? 14.625 3.550 -2.120 1.00 91.75 91 LEU A O 1
ATOM 706 N N . GLU A 1 92 ? 14.287 3.598 0.102 1.00 91.75 92 GLU A N 1
ATOM 707 C CA . GLU A 1 92 ? 15.488 2.848 0.483 1.00 91.75 92 GLU A CA 1
ATOM 708 C C . GLU A 1 92 ? 15.259 1.340 0.388 1.00 91.75 92 GLU A C 1
ATOM 710 O O . GLU A 1 92 ? 16.151 0.612 -0.038 1.00 91.75 92 GLU A O 1
ATOM 715 N N . VAL A 1 93 ? 14.044 0.878 0.704 1.00 94.38 93 VAL A N 1
ATOM 716 C CA . VAL A 1 93 ? 13.683 -0.549 0.682 1.00 94.38 93 VAL A CA 1
ATOM 717 C C . VAL A 1 93 ? 12.879 -0.968 -0.554 1.00 94.38 93 VAL A C 1
ATOM 719 O O . VAL A 1 93 ? 12.448 -2.115 -0.639 1.00 94.38 93 VAL A O 1
ATOM 722 N N . GLN A 1 94 ? 12.668 -0.080 -1.532 1.00 94.69 94 GLN A N 1
ATOM 723 C CA . GLN A 1 94 ? 11.889 -0.398 -2.739 1.00 94.69 94 GLN A CA 1
ATOM 724 C C . GLN A 1 94 ? 12.456 -1.598 -3.507 1.00 94.69 94 GLN A C 1
ATOM 726 O O . GLN A 1 94 ? 11.686 -2.414 -4.008 1.00 94.69 94 GLN A O 1
ATOM 731 N N . ASP A 1 95 ? 13.785 -1.741 -3.552 1.00 94.50 95 ASP A N 1
ATOM 732 C CA . ASP A 1 95 ? 14.433 -2.872 -4.216 1.00 94.50 95 ASP A CA 1
ATOM 733 C C . ASP A 1 95 ? 14.097 -4.180 -3.496 1.00 94.50 95 ASP A C 1
ATOM 735 O O . ASP A 1 95 ? 13.656 -5.118 -4.150 1.00 94.50 95 ASP A O 1
ATOM 739 N N . LEU A 1 96 ? 14.184 -4.208 -2.162 1.00 96.31 96 LEU A N 1
ATOM 740 C CA . LEU A 1 96 ? 13.769 -5.344 -1.332 1.00 96.31 96 LEU A CA 1
ATOM 741 C C . LEU A 1 96 ? 12.288 -5.699 -1.558 1.00 96.31 96 LEU A C 1
ATOM 743 O O . LEU A 1 96 ? 11.945 -6.858 -1.780 1.00 96.31 96 LEU A O 1
ATOM 747 N N . LEU A 1 97 ? 11.392 -4.707 -1.545 1.00 97.06 97 LEU A N 1
ATOM 748 C CA . LEU A 1 97 ? 9.959 -4.932 -1.778 1.00 97.06 97 LEU A CA 1
ATOM 749 C C . LEU A 1 97 ? 9.696 -5.493 -3.183 1.00 97.06 97 LEU A C 1
ATOM 751 O O . LEU A 1 97 ? 8.865 -6.386 -3.355 1.00 97.06 97 LEU A O 1
ATOM 755 N N . LEU A 1 98 ? 10.424 -5.014 -4.192 1.00 96.00 98 LEU A N 1
ATOM 756 C CA . LEU A 1 98 ? 10.332 -5.521 -5.556 1.00 96.00 98 LEU A CA 1
ATOM 757 C C . LEU A 1 98 ? 10.914 -6.924 -5.690 1.00 96.00 98 LEU A C 1
ATOM 759 O O . LEU A 1 98 ? 10.327 -7.725 -6.408 1.00 96.00 98 LEU A O 1
ATOM 763 N N . THR A 1 99 ? 12.024 -7.260 -5.040 1.00 95.94 99 THR A N 1
ATOM 764 C CA . THR A 1 99 ? 12.679 -8.567 -5.201 1.00 95.94 99 THR A CA 1
ATOM 765 C C . THR A 1 99 ? 12.023 -9.655 -4.360 1.00 95.94 99 THR A C 1
ATOM 767 O O . THR A 1 99 ? 11.820 -10.761 -4.855 1.00 95.94 99 THR A O 1
ATOM 770 N N . GLU A 1 100 ? 11.643 -9.337 -3.127 1.00 96.94 100 GLU A N 1
ATOM 771 C CA . GLU A 1 100 ? 11.252 -10.320 -2.106 1.00 96.94 100 GLU A CA 1
ATOM 772 C C . GLU A 1 100 ? 9.813 -10.142 -1.615 1.00 96.94 100 GLU A C 1
ATOM 774 O O . GLU A 1 100 ? 9.219 -11.083 -1.094 1.00 96.94 100 GLU A O 1
ATOM 779 N N . GLY A 1 101 ? 9.217 -8.964 -1.815 1.00 96.94 101 GLY A N 1
ATOM 780 C CA . GLY A 1 101 ? 7.892 -8.656 -1.286 1.00 96.94 101 GLY A CA 1
ATOM 781 C C . GLY A 1 101 ? 6.791 -9.592 -1.790 1.00 96.94 101 GLY A C 1
ATOM 782 O O . GLY A 1 101 ? 6.713 -9.940 -2.975 1.00 96.94 101 GLY A O 1
ATOM 783 N N . ARG A 1 102 ? 5.879 -9.963 -0.894 1.00 95.81 102 ARG A N 1
ATOM 784 C CA . ARG A 1 102 ? 4.656 -10.684 -1.251 1.00 95.81 102 ARG A CA 1
ATOM 785 C C . ARG A 1 102 ? 3.545 -9.714 -1.642 1.00 95.81 102 ARG A C 1
ATOM 787 O O . ARG A 1 102 ? 3.464 -8.604 -1.118 1.00 95.81 102 ARG A O 1
ATOM 794 N N . LEU A 1 103 ? 2.702 -10.153 -2.576 1.00 96.44 103 LEU A N 1
ATOM 795 C CA . LEU A 1 103 ? 1.557 -9.388 -3.062 1.00 96.44 103 LEU A CA 1
ATOM 796 C C . LEU A 1 103 ? 0.325 -9.623 -2.197 1.00 96.44 103 LEU A C 1
ATOM 798 O O . LEU A 1 103 ? -0.099 -10.770 -2.029 1.00 96.44 103 LEU A O 1
ATOM 802 N N . VAL A 1 104 ? -0.268 -8.525 -1.740 1.00 96.94 104 VAL A N 1
ATOM 803 C CA . VAL A 1 104 ? -1.533 -8.485 -1.001 1.00 96.94 104 VAL A CA 1
ATOM 804 C C . VAL A 1 104 ? -2.467 -7.445 -1.612 1.00 96.94 104 VAL A C 1
ATOM 806 O O . VAL A 1 104 ? -2.022 -6.528 -2.313 1.00 96.94 104 VAL A O 1
ATOM 809 N N . TRP A 1 105 ? -3.761 -7.562 -1.327 1.00 96.06 105 TRP A N 1
ATOM 810 C CA . TRP A 1 105 ? -4.692 -6.471 -1.579 1.00 96.06 105 TRP A CA 1
ATOM 811 C C . TRP A 1 105 ? -4.485 -5.334 -0.584 1.00 96.06 105 TRP A C 1
ATOM 813 O O . TRP A 1 105 ? -4.291 -5.551 0.613 1.00 96.06 105 TRP A O 1
ATOM 823 N N . GLY A 1 106 ? -4.578 -4.112 -1.096 1.00 96.75 106 GLY A N 1
ATOM 824 C CA . GLY A 1 106 ? -4.722 -2.904 -0.309 1.00 96.75 106 GLY A CA 1
ATOM 825 C C . GLY A 1 106 ? -5.989 -2.145 -0.668 1.00 96.75 106 GLY A C 1
ATOM 826 O O . GLY A 1 106 ? -6.397 -2.137 -1.827 1.00 96.75 106 GLY A O 1
ATOM 827 N N . ALA A 1 107 ? -6.582 -1.472 0.313 1.00 96.44 107 ALA A N 1
ATOM 828 C CA . ALA A 1 107 ? -7.671 -0.525 0.111 1.00 96.44 107 ALA A CA 1
ATOM 829 C C . ALA A 1 107 ? -7.216 0.893 0.460 1.00 96.44 107 ALA A C 1
ATOM 831 O O . ALA A 1 107 ? -6.665 1.130 1.534 1.00 96.44 107 ALA A O 1
ATOM 832 N N . VAL A 1 108 ? -7.471 1.844 -0.434 1.00 95.12 108 VAL A N 1
ATOM 833 C CA . VAL A 1 108 ? -7.207 3.266 -0.201 1.00 95.12 108 VAL A CA 1
ATOM 834 C C . VAL A 1 108 ? -8.199 3.798 0.832 1.00 95.12 108 VAL A C 1
ATOM 836 O O . VAL A 1 108 ? -9.411 3.744 0.623 1.00 95.12 108 VAL A O 1
ATOM 839 N N . VAL A 1 109 ? -7.679 4.327 1.940 1.00 92.81 109 VAL A N 1
ATOM 840 C CA . VAL A 1 109 ? -8.467 4.995 2.986 1.00 92.81 109 VAL A CA 1
ATOM 841 C C . VAL A 1 109 ? -8.611 6.475 2.651 1.00 92.81 109 VAL A C 1
ATOM 843 O O . VAL A 1 109 ? -9.717 7.006 2.631 1.00 92.81 109 VAL A O 1
ATOM 846 N N . GLN A 1 110 ? -7.488 7.128 2.351 1.00 89.38 110 GLN A N 1
ATOM 847 C CA . GLN A 1 110 ? -7.416 8.541 1.994 1.00 89.38 110 GLN A CA 1
ATOM 848 C C . GLN A 1 110 ? -6.257 8.755 1.027 1.00 89.38 110 GLN A C 1
ATOM 850 O O . GLN A 1 110 ? -5.208 8.127 1.138 1.00 89.38 110 GLN A O 1
ATOM 855 N N . ALA A 1 111 ? -6.428 9.666 0.081 1.00 89.62 111 ALA A N 1
ATOM 856 C CA . ALA A 1 111 ? -5.392 10.024 -0.872 1.00 89.62 111 ALA A CA 1
ATOM 857 C C . ALA A 1 111 ? -5.463 11.521 -1.157 1.00 89.62 111 ALA A C 1
ATOM 859 O O . ALA A 1 111 ? -6.529 12.127 -1.063 1.00 89.62 111 ALA A O 1
ATOM 860 N N . ASN A 1 112 ? -4.329 12.122 -1.514 1.00 86.19 112 ASN A N 1
ATOM 861 C CA . ASN A 1 112 ? -4.316 13.512 -1.953 1.00 86.19 112 ASN A CA 1
ATOM 862 C C . ASN A 1 112 ? -5.214 13.697 -3.193 1.00 86.19 112 ASN A C 1
ATOM 864 O O . ASN A 1 112 ? -5.100 12.922 -4.142 1.00 86.19 112 ASN A O 1
ATOM 868 N N . ASN A 1 113 ? -6.046 14.744 -3.215 1.00 83.69 113 ASN A N 1
ATOM 869 C CA . ASN A 1 113 ? -7.028 14.981 -4.282 1.00 83.69 113 ASN A CA 1
ATOM 870 C C . ASN A 1 113 ? -6.425 15.031 -5.689 1.00 83.69 113 ASN A C 1
ATOM 872 O O . ASN A 1 113 ? -7.061 14.601 -6.651 1.00 83.69 113 ASN A O 1
ATOM 876 N N . GLU A 1 114 ? -5.178 15.491 -5.822 1.00 87.50 114 GLU A N 1
ATOM 877 C CA . GLU A 1 114 ? -4.516 15.513 -7.120 1.00 87.50 114 GLU A CA 1
ATOM 878 C C . GLU A 1 114 ? -4.411 14.102 -7.716 1.00 87.50 114 GLU A C 1
ATOM 880 O O . GLU A 1 114 ? -4.418 13.972 -8.940 1.00 87.50 114 GLU A O 1
ATOM 885 N N . LEU A 1 115 ? -4.321 13.038 -6.899 1.00 89.06 115 LEU A N 1
ATOM 886 C CA . LEU A 1 115 ? -4.190 11.644 -7.355 1.00 89.06 115 LEU A CA 1
ATOM 887 C C . LEU A 1 115 ? -5.354 11.179 -8.243 1.00 89.06 115 LEU A C 1
ATOM 889 O O . LEU A 1 115 ? -5.142 10.303 -9.083 1.00 89.06 115 LEU A O 1
ATOM 893 N N . PHE A 1 116 ? -6.528 11.803 -8.130 1.00 89.44 116 PHE A N 1
ATOM 894 C CA . PHE A 1 116 ? -7.735 11.470 -8.903 1.00 89.44 116 PHE A CA 1
ATOM 895 C C . PHE A 1 116 ? -7.813 12.147 -10.269 1.00 89.44 116 PHE A C 1
ATOM 897 O O . PHE A 1 116 ? -8.737 11.896 -11.041 1.00 89.44 116 PHE A O 1
ATOM 904 N N . GLU A 1 117 ? -6.830 12.978 -10.595 1.00 89.62 117 GLU A N 1
ATOM 905 C CA . GLU A 1 117 ? -6.708 13.626 -11.892 1.00 89.62 117 GLU A CA 1
ATOM 906 C C . GLU A 1 117 ? -5.362 13.279 -12.518 1.00 89.62 117 GLU A C 1
ATOM 908 O O . GLU A 1 117 ? -4.409 12.878 -11.841 1.00 89.62 117 GLU A O 1
ATOM 913 N N . ARG A 1 118 ? -5.271 13.387 -13.845 1.00 90.38 118 ARG A N 1
ATOM 914 C CA . ARG A 1 118 ? -4.035 13.063 -14.557 1.00 90.38 118 ARG A CA 1
ATOM 915 C C . ARG A 1 118 ? -2.939 14.033 -14.131 1.00 90.38 118 ARG A C 1
ATOM 917 O O . ARG A 1 118 ? -3.066 15.238 -14.308 1.00 90.38 118 ARG A O 1
ATOM 924 N N . GLY A 1 119 ? -1.831 13.493 -13.629 1.00 90.50 119 GLY A N 1
ATOM 925 C CA . GLY A 1 119 ? -0.725 14.299 -13.127 1.00 90.50 119 GLY A CA 1
ATOM 926 C C . GLY A 1 119 ? 0.628 13.602 -13.207 1.00 90.50 119 GLY A C 1
ATOM 927 O O . GLY A 1 119 ? 0.740 12.424 -13.548 1.00 90.50 119 GLY A O 1
ATOM 928 N N . TRP A 1 120 ? 1.673 14.360 -12.884 1.00 90.19 120 TRP A N 1
ATOM 929 C CA . TRP A 1 120 ? 3.069 13.903 -12.939 1.00 90.19 120 TRP A CA 1
ATOM 930 C C . TRP A 1 120 ? 3.734 13.823 -11.568 1.00 90.19 120 TRP A C 1
ATOM 932 O O . TRP A 1 120 ? 4.782 13.200 -11.441 1.00 90.19 120 TRP A O 1
ATOM 942 N N . ARG A 1 121 ? 3.131 14.455 -10.555 1.00 88.62 121 ARG A N 1
ATOM 943 C CA . ARG A 1 121 ? 3.669 14.521 -9.198 1.00 88.62 121 ARG A CA 1
ATOM 944 C C . ARG A 1 121 ? 3.161 13.357 -8.365 1.00 88.62 121 ARG A C 1
ATOM 946 O O . ARG A 1 121 ? 1.947 13.167 -8.241 1.00 88.62 121 ARG A O 1
ATOM 953 N N . ASP A 1 122 ? 4.109 12.618 -7.812 1.00 91.69 122 ASP A N 1
ATOM 954 C CA . ASP A 1 122 ? 3.867 11.583 -6.814 1.00 91.69 122 ASP A CA 1
ATOM 955 C C . ASP A 1 122 ? 3.301 12.237 -5.550 1.00 91.69 122 ASP A C 1
ATOM 957 O O . ASP A 1 122 ? 3.663 13.370 -5.217 1.00 91.69 122 ASP A O 1
ATOM 961 N N . ARG A 1 123 ? 2.380 11.551 -4.877 1.00 90.00 123 ARG A N 1
ATOM 962 C CA . ARG A 1 123 ? 1.699 12.065 -3.683 1.00 90.00 123 ARG A CA 1
ATOM 963 C C . ARG A 1 123 ? 1.496 10.941 -2.667 1.00 90.00 123 ARG A C 1
ATOM 965 O O . ARG A 1 123 ? 1.433 9.779 -3.069 1.00 90.00 123 ARG A O 1
ATOM 972 N N . PRO A 1 124 ? 1.384 11.267 -1.373 1.00 90.12 124 PRO A N 1
ATOM 973 C CA . PRO A 1 124 ? 1.075 10.273 -0.362 1.00 90.12 124 PRO A CA 1
ATOM 974 C C . PRO A 1 124 ? -0.383 9.806 -0.448 1.00 90.12 124 PRO A C 1
ATOM 976 O O . PRO A 1 124 ? -1.271 10.544 -0.897 1.00 90.12 124 PRO A O 1
ATOM 979 N N . ALA A 1 125 ? -0.616 8.589 0.027 1.00 91.75 125 ALA A N 1
ATOM 980 C CA . ALA A 1 125 ? -1.936 8.063 0.343 1.00 91.75 125 ALA A CA 1
ATOM 981 C C . ALA A 1 125 ? -1.848 7.143 1.564 1.00 91.75 125 ALA A C 1
ATOM 983 O O . ALA A 1 125 ? -0.860 6.426 1.720 1.00 91.75 125 ALA A O 1
ATOM 984 N N . ALA A 1 126 ? -2.903 7.133 2.371 1.00 93.44 126 ALA A N 1
ATOM 985 C CA . ALA A 1 126 ? -3.111 6.159 3.426 1.00 93.44 126 ALA A CA 1
ATOM 986 C C . ALA A 1 126 ? -3.873 4.960 2.852 1.00 93.44 126 ALA A C 1
ATOM 988 O O . ALA A 1 126 ? -4.947 5.105 2.253 1.00 93.44 126 ALA A O 1
ATOM 989 N N . VAL A 1 127 ? -3.320 3.769 3.041 1.00 96.12 127 VAL A N 1
ATOM 990 C CA . VAL A 1 127 ? -3.912 2.503 2.607 1.00 96.12 127 VAL A CA 1
ATOM 991 C C . VAL A 1 127 ? -3.989 1.543 3.780 1.00 96.12 127 VAL A C 1
ATOM 993 O O . VAL A 1 127 ? -3.174 1.608 4.700 1.00 96.12 127 VAL A O 1
ATOM 996 N N . ILE A 1 128 ? -4.938 0.616 3.728 1.00 97.38 128 ILE A N 1
ATOM 997 C CA . ILE A 1 128 ? -4.936 -0.552 4.602 1.00 97.38 128 ILE A CA 1
ATOM 998 C C . ILE A 1 128 ? -4.648 -1.821 3.820 1.00 97.38 128 ILE A C 1
ATOM 1000 O O . ILE A 1 128 ? -5.002 -1.917 2.648 1.00 97.38 128 ILE A O 1
ATOM 1004 N N . TYR A 1 129 ? -4.047 -2.801 4.479 1.00 97.75 129 TYR A N 1
ATOM 1005 C CA . TYR A 1 129 ? -3.791 -4.126 3.924 1.00 97.75 129 TYR A CA 1
ATOM 1006 C C . TYR A 1 129 ? -3.841 -5.187 5.015 1.00 97.75 129 TYR A C 1
ATOM 1008 O O . TYR A 1 129 ? -3.744 -4.878 6.203 1.00 97.75 129 TYR A O 1
ATOM 1016 N N . SER A 1 130 ? -3.931 -6.448 4.604 1.00 96.81 130 SER A N 1
ATOM 1017 C CA . SER A 1 130 ? -3.733 -7.589 5.492 1.00 96.81 130 SER A CA 1
ATOM 1018 C C . SER A 1 130 ? -2.667 -8.524 4.921 1.00 96.81 130 SER A C 1
ATOM 1020 O O . SER A 1 130 ? -2.641 -8.737 3.708 1.00 96.81 130 SER A O 1
ATOM 1022 N N . PRO A 1 131 ? -1.779 -9.089 5.758 1.00 95.62 131 PRO A N 1
ATOM 1023 C CA . PRO A 1 131 ? -0.913 -10.186 5.350 1.00 95.62 131 PRO A CA 1
ATOM 1024 C C . PRO A 1 131 ? -1.664 -11.512 5.148 1.00 95.62 131 PRO A C 1
ATOM 1026 O O . PRO A 1 131 ? -1.069 -12.424 4.577 1.00 95.62 131 PRO A O 1
ATOM 1029 N N . ASP A 1 132 ? -2.908 -11.633 5.625 1.00 92.44 132 ASP A N 1
ATOM 1030 C CA . ASP A 1 132 ? -3.723 -12.843 5.509 1.00 92.44 132 ASP A CA 1
ATOM 1031 C C . ASP A 1 132 ? -4.331 -12.954 4.104 1.00 92.44 132 ASP A C 1
ATOM 1033 O O . ASP A 1 132 ? -5.411 -12.438 3.802 1.00 92.44 132 ASP A O 1
ATOM 1037 N N . THR A 1 133 ? -3.606 -13.637 3.221 1.00 89.31 133 THR A N 1
ATOM 1038 C CA . THR A 1 133 ? -4.053 -13.887 1.848 1.00 89.31 133 THR A CA 1
ATOM 1039 C C . THR A 1 133 ? -5.221 -14.867 1.781 1.00 89.31 133 THR A C 1
ATOM 1041 O O . THR A 1 133 ? -5.975 -14.820 0.818 1.00 89.31 133 THR A O 1
ATOM 1044 N N . ALA A 1 134 ? -5.410 -15.740 2.778 1.00 88.06 134 ALA A N 1
ATOM 1045 C CA . ALA A 1 134 ? -6.474 -16.744 2.746 1.00 88.06 134 ALA A CA 1
ATOM 1046 C C . ALA A 1 134 ? -7.867 -16.110 2.873 1.00 88.06 134 ALA A C 1
ATOM 1048 O O . ALA A 1 134 ? -8.832 -16.614 2.307 1.00 88.06 134 ALA A O 1
ATOM 1049 N N . VAL A 1 135 ? -7.970 -14.990 3.592 1.00 88.19 135 VAL A N 1
ATOM 1050 C CA . VAL A 1 135 ? -9.233 -14.258 3.758 1.00 88.19 135 VAL A CA 1
ATOM 1051 C C . VAL A 1 135 ? -9.428 -13.215 2.659 1.00 88.19 135 VAL A C 1
ATOM 1053 O O . VAL A 1 135 ? -10.499 -13.142 2.051 1.00 88.19 135 VAL A O 1
ATOM 1056 N N . PHE A 1 136 ? -8.413 -12.383 2.414 1.00 91.38 136 PHE A N 1
A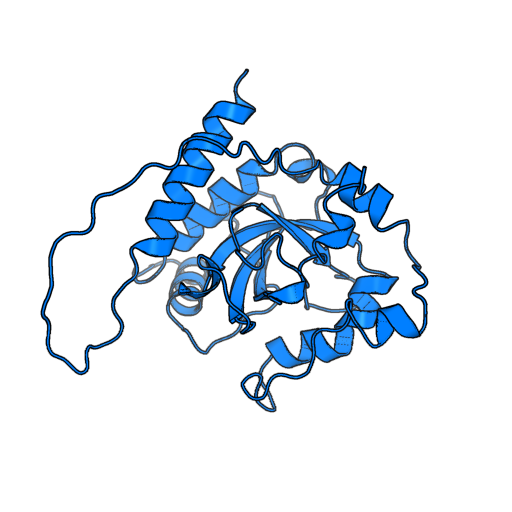TOM 1057 C CA . PHE A 1 136 ? -8.590 -11.150 1.644 1.00 91.38 136 PHE A CA 1
ATOM 1058 C C . PHE A 1 136 ? -8.312 -11.275 0.147 1.00 91.38 136 PHE A C 1
ATOM 1060 O O . PHE A 1 136 ? -8.716 -10.380 -0.594 1.00 91.38 136 PHE A O 1
ATOM 1067 N N . ASP A 1 137 ? -7.670 -12.349 -0.323 1.00 89.38 137 ASP A N 1
ATOM 1068 C CA . ASP A 1 137 ? -7.509 -12.566 -1.767 1.00 89.38 137 ASP A CA 1
ATOM 1069 C C . ASP A 1 137 ? -8.858 -12.813 -2.449 1.00 89.38 137 ASP A C 1
ATOM 1071 O O . ASP A 1 137 ? -9.108 -12.262 -3.524 1.00 89.38 137 ASP A O 1
ATOM 1075 N N . ASP A 1 138 ? -9.721 -13.589 -1.788 1.00 86.88 138 ASP A N 1
ATOM 1076 C CA . ASP A 1 138 ? -11.050 -13.957 -2.281 1.00 86.88 138 ASP A CA 1
ATOM 1077 C C . ASP A 1 138 ? -12.133 -12.938 -1.891 1.00 86.88 138 ASP A C 1
ATOM 1079 O O . ASP A 1 138 ? -13.178 -12.886 -2.537 1.00 86.88 138 ASP A O 1
ATOM 1083 N N . ASN A 1 139 ? -11.884 -12.108 -0.866 1.00 88.88 139 ASN A N 1
ATOM 1084 C CA . ASN A 1 139 ? -12.848 -11.132 -0.333 1.00 88.88 139 ASN A CA 1
ATOM 1085 C C . ASN A 1 139 ? -12.237 -9.721 -0.139 1.00 88.88 139 ASN A C 1
ATOM 1087 O O . ASN A 1 139 ? -12.265 -9.164 0.971 1.00 88.88 139 ASN A O 1
ATOM 1091 N N . PRO A 1 140 ? -11.640 -9.101 -1.175 1.00 89.62 140 PRO A N 1
ATOM 1092 C CA . PRO A 1 140 ? -10.973 -7.803 -1.039 1.00 89.62 140 PRO A CA 1
ATOM 1093 C C . PRO A 1 140 ? -11.925 -6.651 -0.670 1.00 89.62 140 PRO A C 1
ATOM 1095 O O . PRO A 1 140 ? -11.506 -5.638 -0.108 1.00 89.62 140 PRO A O 1
ATOM 1098 N N . GLU A 1 141 ? -13.227 -6.786 -0.916 1.00 89.31 141 GLU A N 1
ATOM 1099 C CA . GLU A 1 141 ? -14.258 -5.828 -0.505 1.00 89.31 141 GLU A CA 1
ATOM 1100 C C . GLU A 1 141 ? -14.405 -5.689 1.020 1.00 89.31 141 GLU A C 1
ATOM 1102 O O . GLU A 1 141 ? -14.891 -4.656 1.505 1.00 89.31 141 GLU A O 1
ATOM 1107 N N . LEU A 1 142 ? -13.935 -6.670 1.797 1.00 91.44 142 LEU A N 1
ATOM 1108 C CA . LEU A 1 142 ? -13.832 -6.535 3.249 1.00 91.44 142 LEU A CA 1
ATOM 1109 C C . LEU A 1 142 ? -12.853 -5.417 3.625 1.00 91.44 142 LEU A C 1
ATOM 1111 O O . LEU A 1 142 ? -13.173 -4.601 4.493 1.00 91.44 142 LEU A O 1
ATOM 1115 N N . LEU A 1 143 ? -11.723 -5.288 2.914 1.00 93.81 143 LEU A N 1
ATOM 1116 C CA . LEU A 1 143 ? -10.804 -4.159 3.103 1.00 93.81 143 LEU A CA 1
ATOM 1117 C C . LEU A 1 143 ? -11.492 -2.837 2.758 1.00 93.81 143 LEU A C 1
ATOM 1119 O O . LEU A 1 143 ? -11.386 -1.881 3.517 1.00 93.81 143 LEU A O 1
ATOM 1123 N N . LEU A 1 144 ? -12.276 -2.767 1.681 1.00 92.50 144 LEU A N 1
ATOM 1124 C CA . LEU A 1 144 ? -13.027 -1.544 1.359 1.00 92.50 144 LEU A CA 1
ATOM 1125 C C . LEU A 1 144 ? -14.003 -1.151 2.470 1.00 92.50 144 LEU A C 1
ATOM 1127 O O . LEU A 1 144 ? -14.147 0.027 2.800 1.00 92.50 144 LEU A O 1
ATOM 1131 N N . THR A 1 145 ? -14.668 -2.137 3.063 1.00 93.00 145 THR A N 1
ATOM 1132 C CA . THR A 1 145 ? -15.601 -1.909 4.168 1.00 93.00 145 THR A CA 1
ATOM 1133 C C . THR A 1 145 ? -14.876 -1.358 5.395 1.00 93.00 145 THR A C 1
ATOM 1135 O O . THR A 1 145 ? -15.347 -0.392 6.000 1.00 93.00 145 THR A O 1
ATOM 1138 N N . ILE A 1 146 ? -13.713 -1.916 5.735 1.00 93.81 146 ILE A N 1
ATOM 1139 C CA . ILE A 1 146 ? -12.878 -1.448 6.849 1.00 93.81 146 ILE A CA 1
ATOM 1140 C C . ILE A 1 146 ? -12.330 -0.044 6.559 1.00 93.81 146 ILE A C 1
ATOM 1142 O O . ILE A 1 146 ? -12.451 0.840 7.405 1.00 93.81 146 ILE A O 1
ATOM 1146 N N . ALA A 1 147 ? -11.816 0.198 5.350 1.00 93.00 147 ALA A N 1
ATOM 1147 C CA . ALA A 1 147 ? -11.280 1.492 4.931 1.00 93.00 147 ALA A CA 1
ATOM 1148 C C . ALA A 1 147 ? -12.326 2.609 5.049 1.00 93.00 147 ALA A C 1
ATOM 1150 O O . ALA A 1 147 ? -12.028 3.691 5.547 1.00 93.00 147 ALA A O 1
ATOM 1151 N N . ARG A 1 148 ? -13.586 2.335 4.686 1.00 89.50 148 ARG A N 1
ATOM 1152 C CA . ARG A 1 148 ? -14.693 3.289 4.870 1.00 89.50 148 ARG A CA 1
ATOM 1153 C C . ARG A 1 148 ? -14.992 3.577 6.332 1.00 89.50 148 ARG A C 1
ATOM 1155 O O . ARG A 1 148 ? -15.251 4.727 6.675 1.00 89.50 148 ARG A O 1
ATOM 1162 N N . LYS A 1 149 ? -15.009 2.546 7.183 1.00 91.19 149 LYS A N 1
ATOM 1163 C CA . LYS A 1 149 ? -15.218 2.728 8.626 1.00 91.19 149 LYS A CA 1
ATOM 1164 C C . LYS A 1 149 ? -14.105 3.589 9.220 1.00 91.19 149 LYS A C 1
ATOM 1166 O O . LYS A 1 149 ? -14.414 4.508 9.964 1.00 91.19 149 LYS A O 1
ATOM 1171 N N . LEU A 1 150 ? -12.854 3.337 8.828 1.00 89.44 150 LEU A N 1
ATOM 1172 C CA . LEU A 1 150 ? -11.699 4.141 9.224 1.00 89.44 150 LEU A CA 1
ATOM 1173 C C . LEU A 1 150 ? -11.813 5.588 8.749 1.00 89.44 150 LEU A C 1
ATOM 1175 O O . LEU A 1 150 ? -11.695 6.495 9.562 1.00 89.44 150 LEU A O 1
ATOM 1179 N N . TYR A 1 151 ? -12.109 5.816 7.467 1.00 87.12 151 TYR A N 1
ATOM 1180 C CA . TYR A 1 151 ? -12.250 7.170 6.927 1.00 87.12 151 TYR A CA 1
ATOM 1181 C C . TYR A 1 151 ? -13.317 7.985 7.674 1.00 87.12 151 TYR A C 1
ATOM 1183 O O . TYR A 1 151 ? -13.116 9.163 7.941 1.00 87.12 151 TYR A O 1
ATOM 1191 N N . ARG A 1 152 ? -14.427 7.358 8.091 1.00 88.00 152 ARG A N 1
ATOM 1192 C CA . ARG A 1 152 ? -15.480 8.019 8.888 1.00 88.00 152 ARG A CA 1
ATOM 1193 C C . ARG A 1 152 ? -15.024 8.481 10.274 1.00 88.00 152 ARG A C 1
ATOM 1195 O O . ARG A 1 152 ? -15.734 9.274 10.881 1.00 88.00 152 ARG A O 1
ATOM 1202 N N . LEU A 1 153 ? -13.891 7.989 10.781 1.00 85.25 153 LEU A N 1
ATOM 1203 C CA . LEU A 1 153 ? -13.308 8.473 12.033 1.00 85.25 153 LEU A CA 1
ATOM 1204 C C . LEU A 1 153 ? -12.588 9.812 11.856 1.00 85.25 153 LEU A C 1
ATOM 1206 O O . LEU A 1 153 ? -12.365 10.500 12.852 1.00 85.25 153 LEU A O 1
ATOM 1210 N N . LYS A 1 154 ? -12.218 10.184 10.626 1.00 80.56 154 LYS A N 1
ATOM 1211 C CA . LYS A 1 154 ? -11.524 11.442 10.344 1.00 80.56 154 LYS A CA 1
ATOM 1212 C C . LYS A 1 154 ? -12.322 12.623 10.902 1.00 80.56 154 LYS A C 1
ATOM 1214 O O . LYS A 1 154 ? -13.536 12.678 10.736 1.00 80.56 154 LYS A O 1
ATOM 1219 N N . GLU A 1 155 ? -11.632 13.541 11.579 1.00 78.56 155 GLU A N 1
ATOM 1220 C CA . GLU A 1 155 ? -12.219 14.743 12.195 1.00 78.56 155 GLU A CA 1
ATOM 1221 C C . GLU A 1 155 ? -13.327 14.472 13.231 1.00 78.56 155 GLU A C 1
ATOM 1223 O O . GLU A 1 155 ? -14.059 15.379 13.629 1.00 78.56 155 GLU A O 1
ATOM 1228 N N . THR A 1 156 ? -13.432 13.239 13.733 1.00 80.19 156 THR A N 1
ATOM 1229 C CA . THR A 1 156 ? -14.368 12.893 14.810 1.00 80.19 156 THR A CA 1
ATOM 1230 C C . THR A 1 156 ? -13.635 12.690 16.132 1.00 80.19 156 THR A C 1
ATOM 1232 O O . THR A 1 156 ? -12.530 12.141 16.182 1.00 80.19 156 THR A O 1
ATOM 1235 N N . TRP A 1 157 ? -14.259 13.108 17.232 1.00 81.69 157 TRP A N 1
ATOM 1236 C CA . TRP A 1 157 ? -13.794 12.749 18.569 1.00 81.69 157 TRP A CA 1
ATOM 1237 C C . TRP A 1 157 ? -14.158 11.296 18.883 1.00 81.69 157 TRP A C 1
ATOM 1239 O O . TRP A 1 157 ? -15.269 10.856 18.596 1.00 81.69 157 TRP A O 1
ATOM 1249 N N . GLN A 1 158 ? -13.233 10.570 19.508 1.00 83.88 158 GLN A N 1
ATOM 1250 C CA . GLN A 1 158 ? -13.408 9.175 19.899 1.00 83.88 158 GLN A CA 1
ATOM 1251 C C . GLN A 1 158 ? -13.035 9.036 21.374 1.00 83.88 158 GLN A C 1
ATOM 1253 O O . GLN A 1 158 ? -11.979 9.509 21.787 1.00 83.88 158 GLN A O 1
ATOM 1258 N N . ALA A 1 159 ? -13.914 8.417 22.166 1.00 82.56 159 ALA A N 1
ATOM 1259 C CA . ALA A 1 159 ? -13.631 8.120 23.572 1.00 82.56 159 ALA A CA 1
ATOM 1260 C C . ALA A 1 159 ? -12.654 6.942 23.719 1.00 82.56 159 ALA A C 1
ATOM 1262 O O . ALA A 1 159 ? -11.884 6.890 24.674 1.00 82.56 159 ALA A O 1
ATOM 1263 N N . ASP A 1 160 ? -12.688 6.011 22.764 1.00 88.31 160 ASP A N 1
ATOM 1264 C CA . ASP A 1 160 ? -11.751 4.900 22.679 1.00 88.31 160 ASP A CA 1
ATOM 1265 C C . ASP A 1 160 ? -10.360 5.405 22.234 1.00 88.31 160 ASP A C 1
ATOM 1267 O O . ASP A 1 160 ? -10.262 6.053 21.183 1.00 88.31 160 ASP A O 1
ATOM 1271 N N . PRO A 1 161 ? -9.282 5.137 22.998 1.00 86.00 161 PRO A N 1
ATOM 1272 C CA . PRO A 1 161 ? -7.945 5.634 22.679 1.00 86.00 161 PRO A CA 1
ATOM 1273 C C . PRO A 1 161 ? -7.376 5.126 21.348 1.00 86.00 161 PRO A C 1
ATOM 1275 O O . PRO A 1 161 ? -6.668 5.877 20.672 1.00 86.00 161 PRO A O 1
ATOM 1278 N N . GLU A 1 162 ? -7.676 3.884 20.951 1.00 85.94 162 GLU A N 1
ATOM 1279 C CA . GLU A 1 162 ? -7.187 3.316 19.690 1.00 85.94 162 GLU A CA 1
ATOM 1280 C C . GLU A 1 162 ? -7.871 4.004 18.505 1.00 85.94 162 GLU A C 1
ATOM 1282 O O . GLU A 1 162 ? -7.202 4.471 17.580 1.00 85.94 162 GLU A O 1
ATOM 1287 N N . LEU A 1 163 ? -9.197 4.164 18.559 1.00 86.25 163 LEU A N 1
ATOM 1288 C CA . LEU A 1 163 ? -9.945 4.907 17.539 1.00 86.25 163 LEU A CA 1
ATOM 1289 C C . LEU A 1 163 ? -9.545 6.387 17.497 1.00 86.25 163 LEU A C 1
ATOM 1291 O O . LEU A 1 163 ? -9.482 6.982 16.417 1.00 86.25 163 LEU A O 1
ATOM 1295 N N . HIS A 1 164 ? -9.237 6.987 18.650 1.00 85.00 164 HIS A N 1
ATOM 1296 C CA . HIS A 1 164 ? -8.767 8.367 18.719 1.00 85.00 164 HIS A CA 1
ATOM 1297 C C . HIS A 1 164 ? -7.411 8.548 18.027 1.00 85.00 164 HIS A C 1
ATOM 1299 O O . HIS A 1 164 ? -7.224 9.518 17.289 1.00 85.00 164 HIS A O 1
ATOM 1305 N N . ALA A 1 165 ? -6.487 7.597 18.197 1.00 84.50 165 ALA A N 1
ATOM 1306 C CA . ALA A 1 165 ? -5.202 7.613 17.504 1.00 84.50 165 ALA A CA 1
ATOM 1307 C C . ALA A 1 165 ? -5.377 7.573 15.974 1.00 84.50 165 ALA A C 1
ATOM 1309 O O . ALA A 1 165 ? -4.728 8.341 15.263 1.00 84.50 165 ALA A O 1
ATOM 1310 N N . PHE A 1 166 ? -6.313 6.762 15.467 1.00 85.06 166 PHE A N 1
ATOM 1311 C CA . PHE A 1 166 ? -6.649 6.724 14.038 1.00 85.06 166 PHE A CA 1
ATOM 1312 C C . PHE A 1 166 ? -7.302 8.012 13.532 1.00 85.06 166 PHE A C 1
ATOM 1314 O O . PHE A 1 166 ? -6.931 8.499 12.465 1.00 85.06 166 PHE A O 1
ATOM 1321 N N . SER A 1 167 ? -8.235 8.592 14.293 1.00 84.75 167 SER A N 1
ATOM 1322 C CA . SER A 1 167 ? -8.831 9.893 13.958 1.00 84.75 167 SER A CA 1
ATO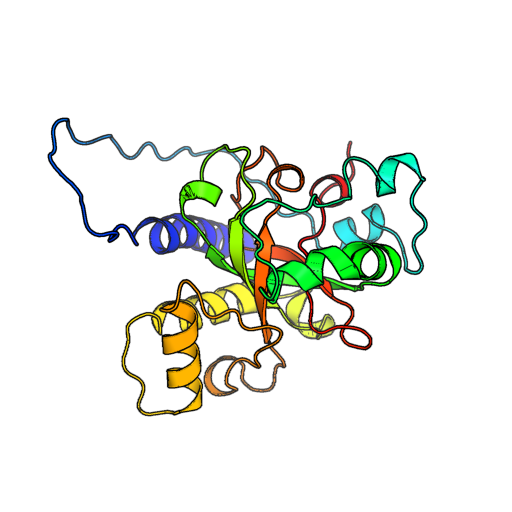M 1323 C C . SER A 1 167 ? -7.753 10.974 13.819 1.00 84.75 167 SER A C 1
ATOM 1325 O O . SER A 1 167 ? -7.717 11.698 12.821 1.00 84.75 167 SER A O 1
ATOM 1327 N N . ARG A 1 168 ? -6.806 11.029 14.766 1.00 81.62 168 ARG A N 1
ATOM 1328 C CA . ARG A 1 168 ? -5.675 11.964 14.716 1.00 81.62 168 ARG A CA 1
ATOM 1329 C C . ARG A 1 168 ? -4.761 11.722 13.520 1.00 81.62 168 ARG A C 1
ATOM 1331 O O . ARG A 1 168 ? -4.427 12.684 12.837 1.00 81.62 168 ARG A O 1
ATOM 1338 N N . MET A 1 169 ? -4.392 10.470 13.255 1.00 82.25 169 MET A N 1
ATOM 1339 C CA . MET A 1 169 ? -3.564 10.103 12.103 1.00 82.25 169 MET A CA 1
ATOM 1340 C C . MET A 1 169 ? -4.213 10.550 10.787 1.00 82.25 169 MET A C 1
ATOM 1342 O O . MET A 1 169 ? -3.570 11.223 9.996 1.00 82.25 169 MET A O 1
ATOM 1346 N N . LEU A 1 170 ? -5.494 10.237 10.566 1.00 80.06 170 LEU A N 1
ATOM 1347 C CA . LEU A 1 170 ? -6.202 10.590 9.325 1.00 80.06 170 LEU A CA 1
ATOM 1348 C C . LEU A 1 170 ? -6.431 12.102 9.167 1.00 80.06 170 LEU A C 1
ATOM 1350 O O . LEU A 1 170 ? -6.571 12.608 8.054 1.00 80.06 170 LEU A O 1
ATOM 1354 N N . THR A 1 171 ? -6.489 12.829 10.282 1.00 75.19 171 THR A N 1
ATOM 1355 C CA . THR A 1 171 ? -6.629 14.292 10.279 1.00 75.19 171 THR A CA 1
ATOM 1356 C C . THR A 1 171 ? -5.279 14.990 10.067 1.00 75.19 171 THR A C 1
ATOM 1358 O O . THR A 1 171 ? -5.235 16.110 9.565 1.00 75.19 171 THR A O 1
ATOM 1361 N N . SER A 1 172 ? -4.167 14.342 10.422 1.00 72.31 172 SER A N 1
ATOM 1362 C CA . SER A 1 172 ? -2.825 14.901 10.274 1.00 72.31 172 SER A CA 1
ATOM 1363 C C . SER A 1 172 ? -2.302 14.703 8.851 1.00 72.31 172 SER A C 1
ATOM 1365 O O . SER A 1 172 ? -2.095 13.588 8.387 1.00 72.31 172 SER A O 1
ATOM 1367 N N . GLU A 1 173 ? -2.021 15.797 8.142 1.00 63.88 173 GLU A N 1
ATOM 1368 C CA . GLU A 1 173 ? -1.377 15.722 6.822 1.00 63.88 173 GLU A CA 1
ATOM 1369 C C . GLU A 1 173 ? 0.132 15.427 6.906 1.00 63.88 173 GLU A C 1
ATOM 1371 O O . GLU A 1 173 ? 0.763 15.142 5.879 1.00 63.88 173 GLU A O 1
ATOM 1376 N N . VAL A 1 174 ? 0.704 15.499 8.114 1.00 64.69 174 VAL A N 1
ATOM 1377 C CA . VAL A 1 174 ? 2.151 15.482 8.376 1.00 64.69 174 VAL A CA 1
ATOM 1378 C C . VAL A 1 174 ? 2.585 14.227 9.133 1.00 64.69 174 VAL A C 1
ATOM 1380 O O . VAL A 1 174 ? 3.645 13.683 8.825 1.00 64.69 174 VAL A O 1
ATOM 1383 N N . ASP A 1 175 ? 1.778 13.738 10.079 1.00 74.19 175 ASP A N 1
ATOM 1384 C CA . ASP A 1 175 ? 2.125 12.546 10.854 1.00 74.19 175 ASP A CA 1
ATOM 1385 C C . ASP A 1 175 ? 1.969 11.299 9.988 1.00 74.19 175 ASP A C 1
ATOM 1387 O O . ASP A 1 175 ? 0.859 10.886 9.657 1.00 74.19 175 ASP A O 1
ATOM 1391 N N . ARG A 1 176 ? 3.101 10.691 9.628 1.00 80.69 176 ARG A N 1
ATOM 1392 C CA . ARG A 1 176 ? 3.119 9.432 8.886 1.00 80.69 176 ARG A CA 1
ATOM 1393 C C . ARG A 1 176 ? 3.097 8.255 9.838 1.00 80.69 176 ARG A C 1
ATOM 1395 O O . ARG A 1 176 ? 3.898 8.202 10.772 1.00 80.69 176 ARG A O 1
ATOM 1402 N N . GLN A 1 177 ? 2.231 7.289 9.567 1.00 84.75 177 GLN A N 1
ATOM 1403 C CA . GLN A 1 177 ? 2.184 6.037 10.313 1.00 84.75 177 GLN A CA 1
ATOM 1404 C C . GLN A 1 177 ? 2.508 4.868 9.391 1.00 84.75 177 GLN A C 1
ATOM 1406 O O . GLN A 1 177 ? 1.980 4.741 8.286 1.00 84.75 177 GLN A O 1
ATOM 1411 N N . MET A 1 178 ? 3.401 4.003 9.864 1.00 90.31 178 MET A N 1
ATOM 1412 C CA . MET A 1 178 ? 3.865 2.832 9.129 1.00 90.31 178 MET A CA 1
ATOM 1413 C C . MET A 1 178 ? 3.434 1.587 9.888 1.00 90.31 178 MET A C 1
ATOM 1415 O O . MET A 1 178 ? 3.822 1.405 11.040 1.00 90.31 178 MET A O 1
ATOM 1419 N N . ARG A 1 179 ? 2.630 0.734 9.242 1.00 93.81 179 ARG A N 1
ATOM 1420 C CA . ARG A 1 179 ? 2.098 -0.512 9.826 1.00 93.81 179 ARG A CA 1
ATOM 1421 C C . ARG A 1 179 ? 1.407 -0.297 11.187 1.00 93.81 179 ARG A C 1
ATOM 1423 O O . ARG A 1 179 ? 1.656 -1.012 12.153 1.00 93.81 179 ARG A O 1
ATOM 1430 N N . MET A 1 180 ? 0.497 0.667 11.268 1.00 93.44 180 MET A N 1
ATOM 1431 C CA . MET A 1 180 ? -0.361 0.825 12.444 1.00 93.44 180 MET A CA 1
ATOM 1432 C C . MET A 1 180 ? -1.456 -0.246 12.422 1.00 93.44 180 MET A C 1
ATOM 1434 O O . MET A 1 180 ? -2.184 -0.353 11.437 1.00 93.44 180 MET A O 1
ATOM 1438 N N . GLN A 1 181 ? -1.584 -1.054 13.475 1.00 95.12 181 GLN A N 1
ATOM 1439 C CA . GLN A 1 181 ? -2.634 -2.075 13.541 1.00 95.12 181 GLN A CA 1
ATOM 1440 C C . GLN A 1 181 ? -4.007 -1.410 13.642 1.00 95.12 181 GLN A C 1
ATOM 1442 O O . GLN A 1 181 ? -4.225 -0.553 14.494 1.00 95.12 181 GLN A O 1
ATOM 1447 N N . VAL A 1 182 ? -4.928 -1.797 12.762 1.00 94.44 182 VAL A N 1
ATOM 1448 C CA . VAL A 1 182 ? -6.307 -1.306 12.782 1.00 94.44 182 VAL A CA 1
ATOM 1449 C C . VAL A 1 182 ? -7.033 -1.907 13.992 1.00 94.44 182 VAL A C 1
ATOM 1451 O O . VAL A 1 182 ? -6.860 -3.100 14.252 1.00 94.44 182 VAL A O 1
ATOM 1454 N N . PRO A 1 183 ? -7.858 -1.134 14.727 1.00 92.56 183 PRO A N 1
ATOM 1455 C CA . PRO A 1 183 ? -8.474 -1.612 15.957 1.00 92.56 183 PRO A CA 1
ATOM 1456 C C . PRO A 1 183 ? -9.367 -2.819 15.687 1.00 92.56 183 PRO A C 1
ATOM 1458 O O . PRO A 1 183 ? -10.159 -2.824 14.736 1.00 92.56 183 PRO A O 1
ATOM 1461 N N . ARG A 1 184 ? -9.300 -3.826 16.565 1.00 91.94 184 ARG A N 1
ATOM 1462 C CA . ARG A 1 184 ? -10.065 -5.081 16.420 1.00 91.94 184 ARG A CA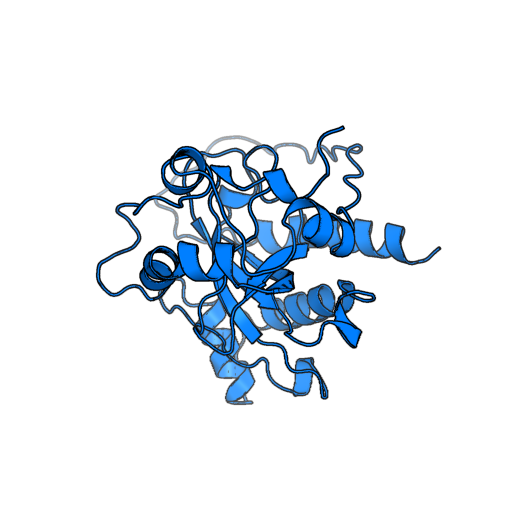 1
ATOM 1463 C C . ARG A 1 184 ? -11.576 -4.869 16.398 1.00 91.94 184 ARG A C 1
ATOM 1465 O O . ARG A 1 184 ? -12.310 -5.670 15.831 1.00 91.94 184 ARG A O 1
ATOM 1472 N N . GLN A 1 185 ? -12.047 -3.748 16.937 1.00 91.25 185 GLN A N 1
ATOM 1473 C CA . GLN A 1 185 ? -13.443 -3.315 16.838 1.00 91.25 185 GLN A CA 1
ATOM 1474 C C . GLN A 1 185 ? -13.907 -3.147 15.376 1.00 91.25 185 GLN A C 1
ATOM 1476 O O . GLN A 1 185 ? -15.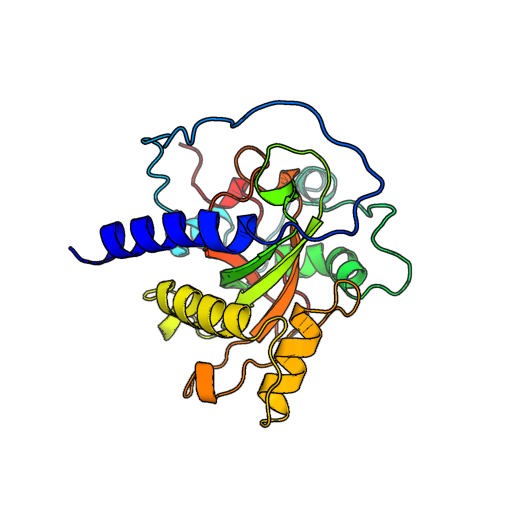091 -3.298 15.076 1.00 91.25 185 GLN A O 1
ATOM 1481 N N . LEU A 1 186 ? -12.984 -2.856 14.450 1.00 89.62 186 LEU A N 1
ATOM 1482 C CA . LEU A 1 186 ? -13.265 -2.688 13.023 1.00 89.62 186 LEU A CA 1
ATOM 1483 C C . LEU A 1 186 ? -12.957 -3.939 12.193 1.00 89.62 186 LEU A C 1
ATOM 1485 O O . LEU A 1 186 ? -13.588 -4.121 11.148 1.00 89.62 186 LEU A O 1
ATOM 1489 N N . THR A 1 187 ? -12.015 -4.775 12.641 1.00 91.94 187 THR A N 1
ATOM 1490 C CA . THR A 1 187 ? -11.459 -5.905 11.870 1.00 91.94 187 THR A CA 1
ATOM 1491 C C . THR A 1 187 ? -11.852 -7.283 12.405 1.00 91.94 187 THR A C 1
ATOM 1493 O O . THR A 1 187 ? -11.637 -8.289 11.731 1.00 91.94 187 THR A O 1
ATOM 1496 N N . GLY A 1 188 ? -12.431 -7.359 13.606 1.00 89.69 188 GLY A N 1
ATOM 1497 C CA . GLY A 1 188 ? -12.668 -8.617 14.306 1.00 89.69 188 GLY A CA 1
ATOM 1498 C C . GLY A 1 188 ? -11.351 -9.284 14.709 1.00 89.69 188 GLY A C 1
ATOM 1499 O O . GLY A 1 188 ? -10.538 -8.699 15.423 1.00 89.69 188 GLY A O 1
ATOM 1500 N N . SER A 1 189 ? -11.146 -10.525 14.264 1.00 89.50 189 SER A N 1
ATOM 1501 C CA . SER A 1 189 ? -9.911 -11.285 14.496 1.00 89.50 189 SER A CA 1
ATOM 1502 C C . SER A 1 189 ? -8.855 -11.097 13.405 1.00 89.50 189 SER A C 1
ATOM 1504 O O . SER A 1 189 ? -7.761 -11.631 13.548 1.00 89.50 189 SER A O 1
ATOM 1506 N N . ALA A 1 190 ? -9.175 -10.391 12.316 1.00 92.19 190 ALA A N 1
ATOM 1507 C CA . ALA A 1 190 ? -8.259 -10.222 11.197 1.00 92.19 190 ALA A CA 1
ATOM 1508 C C . ALA A 1 190 ? -7.173 -9.187 11.513 1.00 92.19 190 ALA A C 1
ATOM 1510 O O . ALA A 1 190 ? -7.467 -8.072 11.962 1.00 92.19 190 ALA A O 1
ATOM 1511 N N . ASP A 1 191 ? -5.925 -9.536 11.201 1.00 95.25 191 ASP A N 1
ATOM 1512 C CA . ASP A 1 191 ? -4.811 -8.599 11.248 1.00 95.25 191 ASP A CA 1
ATOM 1513 C C . ASP A 1 191 ? -4.851 -7.699 10.016 1.00 95.25 191 ASP A C 1
ATOM 1515 O O . ASP A 1 191 ? -4.607 -8.127 8.887 1.00 95.25 191 ASP A O 1
ATOM 1519 N N . VAL A 1 192 ? -5.177 -6.430 10.238 1.00 97.00 192 VAL A N 1
ATOM 1520 C CA . VAL A 1 192 ? -5.203 -5.397 9.205 1.00 97.00 192 VAL A CA 1
ATOM 1521 C C . VAL A 1 192 ? -4.353 -4.237 9.688 1.00 97.00 192 VAL A C 1
ATOM 1523 O O . VAL A 1 192 ? -4.436 -3.833 10.847 1.00 97.00 192 VAL A O 1
ATOM 1526 N N . TYR A 1 193 ? -3.543 -3.693 8.792 1.00 97.19 193 TYR A N 1
ATOM 1527 C CA . TYR A 1 193 ? -2.641 -2.590 9.083 1.00 97.19 193 TYR A CA 1
ATOM 1528 C C . TYR A 1 193 ? -2.966 -1.408 8.190 1.00 97.19 193 TYR A C 1
ATOM 1530 O O . TYR A 1 193 ? -3.213 -1.588 7.001 1.00 97.19 193 TYR A O 1
ATOM 1538 N N . CYS A 1 194 ? -2.921 -0.208 8.754 1.00 95.62 194 CYS A N 1
ATOM 1539 C CA . CYS A 1 194 ? -2.925 1.045 8.019 1.00 95.62 194 CYS A CA 1
ATOM 1540 C C . CYS A 1 194 ? -1.492 1.551 7.863 1.00 95.62 194 CYS A C 1
ATOM 1542 O O . CYS A 1 194 ? -0.676 1.456 8.783 1.00 95.62 194 CYS A O 1
ATOM 1544 N N . THR A 1 195 ? -1.173 2.074 6.687 1.00 95.06 195 THR A N 1
ATOM 1545 C CA . THR A 1 195 ? 0.150 2.605 6.382 1.00 95.06 195 THR A CA 1
ATOM 1546 C C . THR A 1 195 ? 0.048 3.720 5.358 1.00 95.06 195 THR A C 1
ATOM 1548 O O . THR A 1 195 ? -0.780 3.665 4.446 1.00 95.06 195 THR A O 1
ATOM 1551 N N . ASP A 1 196 ? 0.933 4.700 5.467 1.00 93.31 196 ASP A N 1
ATOM 1552 C CA . ASP A 1 196 ? 1.147 5.657 4.391 1.00 93.31 196 ASP A CA 1
ATOM 1553 C C . ASP A 1 196 ? 2.072 5.070 3.322 1.00 93.31 196 ASP A C 1
ATOM 1555 O O . ASP A 1 196 ? 3.039 4.367 3.623 1.00 93.31 196 ASP A O 1
ATOM 1559 N N . ILE A 1 197 ? 1.779 5.370 2.058 1.00 94.25 197 ILE A N 1
ATOM 1560 C CA . ILE A 1 197 ? 2.595 4.986 0.904 1.00 94.25 197 ILE A CA 1
ATOM 1561 C C . ILE A 1 197 ? 2.860 6.183 -0.003 1.00 94.25 197 ILE A C 1
ATOM 1563 O O . ILE A 1 197 ? 2.082 7.137 -0.054 1.00 94.25 197 ILE A O 1
ATOM 1567 N N . ILE A 1 198 ? 3.929 6.095 -0.795 1.00 93.62 198 ILE A N 1
ATOM 1568 C CA . ILE A 1 198 ? 4.126 6.977 -1.947 1.00 93.62 198 ILE A CA 1
ATOM 1569 C C . ILE A 1 198 ? 3.360 6.389 -3.131 1.00 93.62 198 ILE A C 1
ATOM 1571 O O . ILE A 1 198 ? 3.684 5.306 -3.621 1.00 93.62 198 ILE A O 1
ATOM 1575 N N . VAL A 1 199 ? 2.373 7.126 -3.635 1.00 94.25 199 VAL A N 1
ATOM 1576 C CA . VAL A 1 199 ? 1.702 6.789 -4.890 1.00 94.25 199 VAL A CA 1
ATOM 1577 C C . VAL A 1 199 ? 2.482 7.418 -6.038 1.00 94.25 199 VAL A C 1
ATOM 1579 O O . VAL A 1 199 ? 2.339 8.606 -6.346 1.00 94.25 199 VAL A O 1
ATOM 1582 N N . ALA A 1 200 ? 3.330 6.609 -6.672 1.00 94.00 200 ALA A N 1
ATOM 1583 C CA . ALA A 1 200 ? 4.117 7.034 -7.818 1.00 94.00 200 ALA A CA 1
ATOM 1584 C C . ALA A 1 200 ? 3.243 7.127 -9.079 1.00 94.00 200 ALA A C 1
ATOM 1586 O O . ALA A 1 200 ? 2.696 6.136 -9.561 1.00 94.00 200 ALA A O 1
ATOM 1587 N N . ARG A 1 201 ? 3.139 8.311 -9.688 1.00 92.75 201 ARG A N 1
ATOM 1588 C CA . ARG A 1 201 ? 2.270 8.556 -10.855 1.00 92.75 201 ARG A CA 1
ATOM 1589 C C . ARG A 1 201 ? 2.610 7.704 -12.051 1.00 92.75 201 ARG A C 1
ATOM 1591 O O . ARG A 1 201 ? 1.727 7.303 -12.800 1.00 92.75 201 ARG A O 1
ATOM 1598 N N . ARG A 1 202 ? 3.902 7.456 -12.244 1.00 92.25 202 ARG A N 1
ATOM 1599 C CA . ARG A 1 202 ? 4.407 6.589 -13.313 1.00 92.25 202 ARG A CA 1
ATOM 1600 C C . ARG A 1 202 ? 3.930 5.141 -13.162 1.00 92.25 202 ARG A C 1
ATOM 1602 O O . ARG A 1 202 ? 3.918 4.433 -14.154 1.00 92.25 202 ARG A O 1
ATOM 1609 N N . HIS A 1 203 ? 3.565 4.728 -11.947 1.00 93.94 203 HIS A N 1
ATOM 1610 C CA . HIS A 1 203 ? 3.134 3.376 -11.595 1.00 93.94 203 HIS A CA 1
ATOM 1611 C C . HIS A 1 203 ? 1.615 3.205 -11.590 1.00 93.94 203 HIS A C 1
ATOM 1613 O O . HIS A 1 203 ? 1.154 2.107 -11.305 1.00 93.94 203 HIS A O 1
ATOM 1619 N N . LEU A 1 204 ? 0.850 4.254 -11.906 1.00 92.75 204 LEU A N 1
ATOM 1620 C CA . LEU A 1 204 ? -0.604 4.191 -12.025 1.00 92.75 204 LEU A CA 1
ATOM 1621 C C . LEU A 1 204 ? -1.037 4.038 -13.491 1.00 92.75 204 LEU A C 1
ATOM 1623 O O . LEU A 1 204 ? -0.509 4.753 -14.357 1.00 92.75 204 LEU A O 1
ATOM 1627 N N . PRO A 1 205 ? -2.074 3.230 -13.785 1.00 90.38 205 PRO A N 1
ATOM 1628 C CA . PRO A 1 205 ? -2.705 3.224 -15.100 1.00 90.38 205 PRO A CA 1
ATOM 1629 C C . PRO A 1 205 ? -3.190 4.632 -15.470 1.00 90.38 205 PRO A C 1
ATOM 1631 O O . PRO A 1 205 ? -3.869 5.306 -14.697 1.00 90.38 205 PRO A O 1
ATOM 1634 N N . GLY A 1 206 ? -2.787 5.131 -16.640 1.00 88.88 206 GLY A N 1
ATOM 1635 C CA . GLY A 1 206 ? -3.169 6.474 -17.098 1.00 88.88 206 GLY A CA 1
ATOM 1636 C C . GLY A 1 206 ? -2.660 7.640 -16.234 1.00 88.88 206 GLY A C 1
ATOM 1637 O O . GLY A 1 206 ? -3.000 8.787 -16.537 1.00 88.88 206 GLY A O 1
ATOM 1638 N N . ARG A 1 207 ? -1.815 7.375 -15.222 1.00 91.56 207 ARG A N 1
ATOM 1639 C CA . ARG A 1 207 ? -1.341 8.322 -14.192 1.00 91.56 207 ARG A CA 1
ATOM 1640 C C . ARG A 1 207 ? -2.436 8.837 -13.249 1.00 91.56 207 ARG A C 1
ATOM 1642 O O . ARG A 1 207 ? -2.291 9.926 -12.689 1.00 91.56 207 ARG A O 1
ATOM 1649 N N . VAL A 1 208 ? -3.511 8.067 -13.076 1.00 91.44 208 VAL A N 1
ATOM 1650 C CA . VAL A 1 208 ? -4.670 8.426 -12.245 1.00 91.44 208 VAL A CA 1
ATOM 1651 C C . VAL A 1 208 ? -4.995 7.289 -11.283 1.00 91.44 208 VAL A C 1
ATOM 1653 O O . VAL A 1 208 ? -5.047 6.129 -11.685 1.00 91.44 208 VAL A O 1
ATOM 1656 N N . LEU A 1 209 ? -5.223 7.617 -10.012 1.00 91.12 209 LEU A N 1
ATOM 1657 C CA . LEU A 1 209 ? -5.711 6.667 -9.021 1.00 91.12 209 LEU A CA 1
ATOM 1658 C C . LEU A 1 209 ? -7.225 6.539 -9.188 1.00 91.12 209 LEU A C 1
ATOM 1660 O O . LEU A 1 209 ? -7.992 7.310 -8.622 1.00 91.12 209 LEU A O 1
ATOM 1664 N N . ASN A 1 210 ? -7.646 5.594 -10.024 1.00 87.88 210 ASN A N 1
ATOM 1665 C CA . ASN A 1 210 ? -9.062 5.394 -10.333 1.00 87.88 210 ASN A CA 1
ATOM 1666 C C . ASN A 1 210 ? -9.713 4.265 -9.545 1.00 87.88 210 ASN A C 1
ATOM 1668 O O . ASN A 1 210 ? -10.937 4.264 -9.459 1.00 87.88 210 ASN A O 1
ATOM 1672 N N . GLU A 1 211 ? -8.923 3.353 -8.979 1.00 87.69 211 GLU A N 1
ATOM 1673 C CA . GLU A 1 211 ? -9.425 2.187 -8.256 1.00 87.69 211 GLU A CA 1
ATOM 1674 C C . GLU A 1 211 ? -9.173 2.327 -6.748 1.00 87.69 211 GLU A C 1
ATOM 1676 O O . GLU A 1 211 ? -8.091 2.769 -6.346 1.00 87.69 211 GLU A O 1
ATOM 1681 N N . PRO A 1 212 ? -10.146 1.950 -5.898 1.00 89.69 212 PRO A N 1
ATOM 1682 C CA . PRO A 1 212 ? -9.985 1.989 -4.448 1.00 89.69 212 PRO A CA 1
ATOM 1683 C C . PRO A 1 212 ? -9.209 0.781 -3.915 1.00 89.69 212 PRO A C 1
ATOM 1685 O O . PRO A 1 212 ? -8.670 0.842 -2.813 1.00 89.69 212 PRO A O 1
ATOM 1688 N N . LEU A 1 213 ? -9.168 -0.311 -4.683 1.00 93.31 213 LEU A N 1
ATOM 1689 C CA . LEU A 1 213 ? -8.386 -1.507 -4.402 1.00 93.31 213 LEU A CA 1
ATOM 1690 C C . LEU A 1 213 ? -7.143 -1.512 -5.280 1.00 93.31 213 LEU A C 1
ATOM 1692 O O . LEU A 1 213 ? -7.222 -1.330 -6.494 1.00 93.31 213 LEU A O 1
ATOM 1696 N N . VAL A 1 214 ? -5.996 -1.728 -4.652 1.00 94.25 214 VAL A N 1
ATOM 1697 C CA . VAL A 1 214 ? -4.690 -1.665 -5.303 1.00 94.25 214 VAL A CA 1
ATOM 1698 C C . VAL A 1 214 ? -3.815 -2.831 -4.846 1.00 94.25 214 VAL A C 1
ATOM 1700 O O . VAL A 1 214 ? -3.836 -3.186 -3.667 1.00 94.25 214 VAL A O 1
ATOM 1703 N N . PRO A 1 215 ? -3.031 -3.442 -5.745 1.00 96.00 215 PRO A N 1
ATOM 1704 C CA . PRO A 1 215 ? -2.042 -4.437 -5.355 1.00 96.00 215 PRO A CA 1
ATOM 1705 C C . PRO A 1 215 ? -0.876 -3.770 -4.616 1.00 96.00 215 PRO A C 1
ATOM 1707 O O . PRO A 1 215 ? -0.285 -2.800 -5.102 1.00 96.00 215 PRO A O 1
ATOM 1710 N N . LEU A 1 216 ? -0.522 -4.311 -3.452 1.00 97.62 216 LEU A N 1
ATOM 1711 C CA . LEU A 1 216 ? 0.568 -3.823 -2.610 1.00 97.62 216 LEU A CA 1
ATOM 1712 C C . LEU A 1 216 ? 1.640 -4.896 -2.418 1.00 97.62 216 LEU A C 1
ATOM 1714 O O . LEU A 1 216 ? 1.342 -6.084 -2.310 1.00 97.62 216 LEU A O 1
ATOM 1718 N N . LEU A 1 217 ? 2.890 -4.453 -2.341 1.00 97.94 217 LEU A N 1
ATOM 1719 C CA . LEU A 1 217 ? 4.052 -5.248 -1.974 1.00 97.94 217 LEU A CA 1
ATOM 1720 C C . LEU A 1 217 ? 4.385 -5.008 -0.507 1.00 97.94 217 LEU A C 1
ATOM 1722 O O . LEU A 1 217 ? 4.617 -3.866 -0.099 1.00 97.94 217 LEU A O 1
ATOM 1726 N N . ILE A 1 218 ? 4.446 -6.098 0.255 1.00 98.00 218 ILE A N 1
ATOM 1727 C CA . ILE A 1 218 ? 4.839 -6.103 1.665 1.00 98.00 218 ILE A CA 1
ATOM 1728 C C . ILE A 1 218 ? 5.961 -7.118 1.895 1.00 98.00 218 ILE A C 1
ATOM 1730 O O . ILE A 1 218 ? 5.988 -8.174 1.268 1.00 98.00 218 ILE A O 1
ATOM 1734 N N . ALA A 1 219 ? 6.866 -6.822 2.823 1.00 97.25 219 ALA A N 1
ATOM 1735 C CA . ALA A 1 219 ? 7.880 -7.763 3.303 1.00 97.25 219 ALA A CA 1
ATOM 1736 C C . ALA A 1 219 ? 7.946 -7.680 4.837 1.00 97.25 219 ALA A C 1
ATOM 1738 O O . ALA A 1 219 ? 8.884 -7.091 5.380 1.00 97.25 219 ALA A O 1
ATOM 1739 N N . PRO A 1 220 ? 6.902 -8.147 5.552 1.00 95.75 220 PRO A N 1
ATOM 1740 C CA . PRO A 1 220 ? 6.747 -7.863 6.973 1.00 95.75 220 PRO A CA 1
ATOM 1741 C C . PRO A 1 220 ? 7.846 -8.429 7.859 1.00 95.75 220 PRO A C 1
ATOM 1743 O O . PRO A 1 220 ? 8.106 -7.849 8.910 1.00 95.75 220 PRO A O 1
ATOM 1746 N N . GLU A 1 221 ? 8.526 -9.471 7.395 1.00 95.06 221 GLU A N 1
ATOM 1747 C CA . GLU A 1 221 ? 9.690 -10.077 8.031 1.00 95.06 221 GLU A CA 1
ATOM 1748 C C . GLU A 1 221 ? 10.941 -9.177 7.970 1.00 95.06 221 GLU A C 1
ATOM 1750 O O . GLU A 1 221 ? 11.862 -9.359 8.760 1.00 95.06 221 GLU A O 1
ATOM 1755 N N . HIS A 1 222 ? 10.973 -8.187 7.067 1.00 95.44 222 HIS A N 1
ATOM 1756 C CA . HIS A 1 222 ? 12.159 -7.369 6.791 1.00 95.44 222 HIS A CA 1
ATOM 1757 C C . HIS A 1 222 ? 11.954 -5.863 6.999 1.00 95.44 222 HIS A C 1
ATOM 1759 O O . HIS A 1 222 ? 12.893 -5.152 7.347 1.00 95.44 222 HIS A O 1
ATOM 1765 N N . THR A 1 223 ? 10.752 -5.339 6.753 1.00 96.06 223 THR A N 1
ATOM 1766 C CA . THR A 1 223 ? 10.478 -3.898 6.838 1.00 96.06 223 THR A CA 1
ATOM 1767 C C . THR A 1 223 ? 9.014 -3.618 7.134 1.00 96.06 223 THR A C 1
ATOM 1769 O O . THR A 1 223 ? 8.153 -4.400 6.741 1.00 96.06 223 THR A O 1
ATOM 1772 N N . ALA A 1 224 ? 8.720 -2.491 7.794 1.00 95.81 224 ALA A N 1
ATOM 1773 C CA . ALA A 1 224 ? 7.365 -1.958 7.974 1.00 95.81 224 ALA A CA 1
ATOM 1774 C C . ALA A 1 224 ? 6.788 -1.306 6.704 1.00 95.81 224 ALA A C 1
ATOM 1776 O O . ALA A 1 224 ? 5.572 -1.147 6.588 1.00 95.81 224 ALA A O 1
ATOM 1777 N N . MET A 1 225 ? 7.656 -0.954 5.753 1.00 96.06 225 MET A N 1
ATOM 1778 C CA . MET A 1 225 ? 7.287 -0.214 4.554 1.00 96.06 225 MET A CA 1
ATOM 1779 C C . MET A 1 225 ? 6.428 -1.044 3.606 1.00 96.06 225 MET A C 1
ATOM 1781 O O . MET A 1 225 ? 6.536 -2.269 3.525 1.00 96.06 225 MET A O 1
ATOM 1785 N N . THR A 1 226 ? 5.586 -0.340 2.860 1.00 97.19 226 THR A N 1
ATOM 1786 C CA . THR A 1 226 ? 4.698 -0.913 1.852 1.00 97.19 226 THR A CA 1
ATOM 1787 C C . THR A 1 226 ? 4.807 -0.088 0.582 1.00 97.19 226 THR A C 1
ATOM 1789 O O . THR A 1 226 ? 4.959 1.132 0.633 1.00 97.19 226 THR A O 1
ATOM 1792 N N . MET A 1 227 ? 4.734 -0.747 -0.569 1.00 96.38 227 MET A N 1
ATOM 1793 C CA . MET A 1 227 ? 4.792 -0.075 -1.863 1.00 96.38 227 MET A CA 1
ATOM 1794 C C . MET A 1 227 ? 3.661 -0.566 -2.754 1.00 96.38 227 MET A C 1
ATOM 1796 O O . MET A 1 227 ? 3.369 -1.758 -2.794 1.00 96.38 227 MET A O 1
ATOM 1800 N N . MET A 1 228 ? 3.030 0.340 -3.496 1.00 96.56 228 MET A N 1
ATOM 1801 C CA . MET A 1 228 ? 2.092 -0.059 -4.542 1.00 96.56 228 MET A CA 1
ATOM 1802 C C . MET A 1 228 ? 2.840 -0.810 -5.645 1.00 96.56 228 MET A C 1
ATOM 1804 O O . MET A 1 228 ? 3.899 -0.373 -6.096 1.00 96.56 228 MET A O 1
ATOM 1808 N N . LEU A 1 229 ? 2.293 -1.938 -6.096 1.00 96.44 229 LEU A N 1
ATOM 1809 C CA . LEU A 1 229 ? 2.845 -2.652 -7.240 1.00 96.44 229 LEU A CA 1
ATOM 1810 C C . LEU A 1 229 ? 2.785 -1.740 -8.478 1.00 96.44 229 LEU A C 1
ATOM 1812 O O . LEU A 1 229 ? 1.729 -1.167 -8.743 1.00 96.44 229 LEU A O 1
ATOM 1816 N N . PRO A 1 230 ? 3.846 -1.630 -9.292 1.00 95.38 230 PRO A N 1
ATOM 1817 C CA . PRO A 1 230 ? 3.769 -0.864 -10.529 1.00 95.38 230 PRO A CA 1
ATOM 1818 C C . PRO A 1 230 ? 2.750 -1.415 -11.537 1.00 95.38 230 PRO A C 1
ATOM 1820 O O . PRO A 1 230 ? 2.745 -2.614 -11.818 1.00 95.38 230 PRO A O 1
ATOM 1823 N N . SER A 1 231 ? 1.956 -0.538 -12.168 1.00 93.38 231 SER A N 1
ATOM 1824 C CA . SER A 1 231 ? 0.838 -0.918 -13.056 1.00 93.38 231 SER A CA 1
ATOM 1825 C C . SER A 1 231 ? 1.184 -1.824 -14.231 1.00 93.38 231 SER A C 1
ATOM 1827 O O . SER A 1 231 ? 0.315 -2.534 -14.729 1.00 93.38 231 SER A O 1
ATOM 1829 N N . ARG A 1 232 ? 2.450 -1.854 -14.661 1.00 91.75 232 ARG A N 1
ATOM 1830 C CA . ARG A 1 232 ? 2.921 -2.781 -15.701 1.00 91.75 232 ARG A CA 1
ATOM 1831 C C . ARG A 1 232 ? 2.727 -4.256 -15.337 1.00 91.75 232 ARG A C 1
ATOM 1833 O O . ARG A 1 232 ? 2.774 -5.097 -16.219 1.00 91.75 232 ARG A O 1
ATOM 1840 N N . PHE A 1 233 ? 2.562 -4.555 -14.050 1.00 92.38 233 PHE A N 1
ATOM 1841 C CA . PHE A 1 233 ? 2.311 -5.902 -13.547 1.00 92.38 233 PHE A CA 1
ATOM 1842 C C . PHE A 1 233 ? 0.844 -6.132 -13.183 1.00 92.38 233 PHE A C 1
ATOM 1844 O O . PHE A 1 233 ? 0.520 -7.203 -12.692 1.00 92.38 233 PHE A O 1
ATOM 1851 N N . TRP A 1 234 ? -0.039 -5.141 -13.351 1.00 88.19 234 TRP A N 1
ATOM 1852 C CA . TRP A 1 234 ? -1.448 -5.299 -12.974 1.00 88.19 234 TRP A CA 1
ATOM 1853 C C . TRP A 1 234 ? -2.190 -6.150 -13.988 1.00 88.19 234 TRP A C 1
ATOM 1855 O O . TRP A 1 234 ? -3.081 -6.886 -13.621 1.00 88.19 234 TRP A O 1
ATOM 1865 N N . SER A 1 235 ? -1.804 -6.098 -15.254 1.00 72.88 235 SER A N 1
ATOM 1866 C CA . SER A 1 235 ? -2.355 -6.968 -16.288 1.00 72.88 235 SER A CA 1
ATOM 1867 C C . SER A 1 235 ? -1.207 -7.653 -17.004 1.00 72.88 235 SER A C 1
ATOM 1869 O O . SER A 1 235 ? -0.117 -7.090 -17.116 1.00 72.88 235 SER A O 1
ATOM 1871 N N . ALA A 1 236 ? -1.456 -8.853 -17.518 1.00 47.78 236 ALA A N 1
ATOM 1872 C CA . ALA A 1 236 ? -0.669 -9.311 -18.646 1.00 47.78 236 ALA A CA 1
ATOM 1873 C C . ALA A 1 236 ? -0.987 -8.336 -19.781 1.00 47.78 236 ALA A C 1
ATOM 1875 O O . ALA A 1 236 ? -2.148 -8.232 -20.174 1.00 47.78 236 ALA A O 1
ATOM 1876 N N . SER A 1 237 ? 0.003 -7.582 -20.254 1.00 35.78 237 SER A N 1
ATOM 1877 C CA . SER A 1 237 ? -0.090 -7.002 -21.589 1.00 35.78 237 SER A CA 1
ATOM 1878 C C . SER A 1 237 ? -0.560 -8.120 -22.522 1.00 35.78 237 SER A C 1
ATOM 1880 O O . SER A 1 237 ? 0.119 -9.145 -22.617 1.00 35.78 237 SER A O 1
ATOM 1882 N N . ALA A 1 238 ? -1.750 -7.968 -23.103 1.00 28.44 238 ALA A N 1
ATOM 1883 C CA . ALA A 1 238 ? -2.098 -8.702 -24.310 1.00 28.44 238 ALA A CA 1
ATOM 1884 C C . ALA A 1 238 ? -1.249 -8.155 -25.463 1.00 28.44 238 ALA A C 1
ATOM 1886 O O . ALA A 1 238 ? -1.013 -6.921 -25.471 1.00 28.44 238 ALA A O 1
#

pLDDT: mean 78.39, std 22.21, range [24.19, 98.0]

Sequence (238 aa):
MGSVESYAIALAEFRRVVRLDSRAPAIGPVYGSPGRVTILCGVTGSIAPLAQCRTSLGHPPRHFSWFDRFSYLRIPRSGWAWLGDPLGQILEVQDLLLTEGRLVWGAVVQANNELFERGWRDRPAAVIYSPDTAVFDDNPELLLTIARKLYRLKETWQADPELHAFSRMLTSEVDRQMRMQVPRQLTGSADVYCTDIIVARRHLPGRVLNEPLVPLLIAPEHTAMTMMLPSRFWSASA

Secondary structure (DSSP, 8-state):
--HHHHHHHHHHHHHHHTT----SPP--------------------PPPHHHHHHHH-SSSP---HHHHHTTSPPP--TTS-TT-THHHHHHHHHHHHHHPEEEEEEEEEE-GGGGS--SS-EEEEEEE-S-HHHHTT-THHHHHHHHHHHTTTT---SSHHHHHHHHHHH-SS---SSEEPPHHHHTT---EEEEEEE-GGGSGGGS---SEEEEEE-TTT-S-EEEPPGGGTS---

Radius of gyration: 17.98 Å; chains: 1; bounding box: 44×52×48 Å

Foldseek 3Di:
DPPLVLQVVLLVVVCVLQQPPPDDPDPDDDDDDDDDDDPPDDDPPPQQQLVLLDVLLDAAQDDDDPCCCPPLQQDDDDPPCDDPRPQVVCNVCSNVLSRHFDKWKKFWLYWDNCQQDADQDKGKTKIKTAPPCVPCSVPVVLRSQLSPVLSVLAPPDDPDPLSNVSNVQNPDPRDFDFFQFRDCVSVPPTTMGMGMHTRHLSQDDSSHPSHRMFMKTDDPVPDSDIYTGRNPSRHPDD